Protein 2XM5 (pdb70)

Radius of gyration: 18.49 Å; Cα contacts (8 Å, |Δi|>4): 699; chains: 1; bounding box: 52×46×44 Å

GO terms:
  GO:0004659 prenyltransferase activity (F, IDA)
  GO:0016765 transferase activity, transferring alkyl or aryl (other than methyl) groups (F, IDA)
  GO:0017000 antibiotic biosynthetic process (P, IDA)

Sequence (311 aa):
PIDQEFDCERFRRADIRRATAAAIGAPIAHRLTDTVLEAFRDNFAQGATLWKTTSQPGDQLSYRFFSRLKMDTVSRAIDAGLLDAAHPTLAVVDAWSSLYGGAPVQSGDDFDAGRGMAKTWWLYFGGLRPAEDILTVPALPASVQARLKDFLALGLAHVRFAAVDWRRHHHSANVYFRGKGPLDTTVQFARRIHALSGSTPPAAHVVEEVLAYMPEDYSVAITLDLHHSGDDIEERVCCFYALKVPKNALPRIPTRIARFLEEVAPSHDVVEECNVIGWSFGRSGDYVKKAERSYTGNMAEEILAGWNNCFFHGEEEGGRRDHDLRALHQH

Foldseek 3Di:
DQAFADDLVVVLVLQVQLCVLLQAAADNVLVVLLCVLCVVQVRQFFKWWKFWLDRRTFIKIKGDGPDADDVVVSCVVSVNADPVQLLVVLVVQLCPPPNRPWGWIFMATRHRGGFKIKIFNQDFAFPQSNQVRVSFDPLSSVCSVVCVVLQQTTWGMWIQTSVQQKIFTKTWGQFLDDPVSVVSLLVLQVADDDDPVVVVQLSLQAAGGFMKTWIARRHRRRTFKMKGKAKQQDPVRDDDARPSVVSSVVSNDANDPRKMKMWMWMHGHVDTIIMMMITHHRCPPVVCVVSVHDHGPDNRGDVVVVVVVVD

Structure (mmCIF, N/CA/C/O backbone):
data_2XM5
#
_entry.id   2XM5
#
_cell.length_a   135.450
_cell.length_b   135.450
_cell.length_c   99.340
_cell.angle_alpha   90.00
_cell.angle_beta   90.00
_cell.angle_gamma   90.00
#
_symmetry.space_group_name_H-M   'I 41 2 2'
#
loop_
_entity.id
_entity.type
_entity.pdbx_description
1 polymer CLOQ
2 non-polymer 1,2-ETHANEDIOL
3 non-polymer 'FORMIC ACID'
4 water water
#
loop_
_atom_site.group_PDB
_atom_site.id
_atom_site.type_symbol
_atom_site.label_atom_id
_atom_site.label_alt_id
_atom_site.label_comp_id
_atom_site.label_asym_id
_atom_site.label_entity_id
_atom_site.label_seq_id
_atom_site.pdbx_PDB_ins_code
_atom_site.Cartn_x
_atom_site.Cartn_y
_atom_site.Cartn_z
_atom_site.occupancy
_atom_site.B_iso_or_equiv
_atom_site.auth_seq_id
_atom_site.auth_comp_id
_atom_site.auth_asym_id
_atom_site.auth_atom_id
_atom_site.pdbx_PDB_model_num
ATOM 1 N N . PRO A 1 8 ? 74.580 -15.019 11.568 1.00 55.05 5 PRO A N 1
ATOM 2 C CA . PRO A 1 8 ? 75.625 -15.981 11.166 1.00 54.56 5 PRO A CA 1
ATOM 3 C C . PRO A 1 8 ? 76.575 -16.357 12.317 1.00 54.26 5 PRO A C 1
ATOM 4 O O . PRO A 1 8 ? 76.649 -15.636 13.333 1.00 54.08 5 PRO A O 1
ATOM 8 N N . ILE A 1 9 ? 77.278 -17.485 12.154 1.00 53.18 6 ILE A N 1
ATOM 9 C CA . ILE A 1 9 ? 78.363 -17.884 13.072 1.00 52.41 6 ILE A CA 1
ATOM 10 C C . ILE A 1 9 ? 79.763 -17.922 12.381 1.00 51.30 6 ILE A C 1
ATOM 11 O O . ILE A 1 9 ? 80.765 -18.124 13.055 1.00 51.64 6 ILE A O 1
ATOM 16 N N . ASP A 1 10 ? 79.820 -17.690 11.064 1.00 49.96 7 ASP A N 1
ATOM 17 C CA . ASP A 1 10 ? 81.080 -17.733 10.290 1.00 49.07 7 ASP A CA 1
ATOM 18 C C . ASP A 1 10 ? 81.924 -16.435 10.388 1.00 47.44 7 ASP A C 1
ATOM 19 O O . ASP A 1 10 ? 81.546 -15.480 11.061 1.00 45.97 7 ASP A O 1
ATOM 24 N N . GLN A 1 11 ? 83.069 -16.423 9.702 1.00 46.10 8 GLN A N 1
ATOM 25 C CA . GLN A 1 11 ? 84.083 -15.373 9.864 1.00 45.05 8 GLN A CA 1
ATOM 26 C C . GLN A 1 11 ? 83.748 -14.043 9.174 1.00 42.84 8 GLN A C 1
ATOM 27 O O . GLN A 1 11 ? 84.357 -13.025 9.465 1.00 42.50 8 GLN A O 1
ATOM 33 N N . GLU A 1 12 ? 82.803 -14.074 8.245 1.00 40.10 9 GLU A N 1
ATOM 34 C CA . GLU A 1 12 ? 82.588 -12.980 7.310 1.00 38.70 9 GLU A CA 1
ATOM 35 C C . GLU A 1 12 ? 81.806 -11.827 7.966 1.00 34.91 9 GLU A C 1
ATOM 36 O O . GLU A 1 12 ? 80.906 -12.063 8.770 1.00 33.52 9 GLU A O 1
ATOM 42 N N . PHE A 1 13 ? 82.141 -10.589 7.614 1.00 31.67 10 PHE A N 1
ATOM 43 C CA . PHE A 1 13 ? 81.320 -9.451 8.047 1.00 30.10 10 PHE A CA 1
ATOM 44 C C . PHE A 1 13 ? 79.852 -9.544 7.598 1.00 30.00 10 PHE A C 1
ATOM 45 O O . PHE A 1 13 ? 79.568 -9.703 6.409 1.00 30.31 10 PHE A O 1
ATOM 53 N N . ASP A 1 14 ? 78.941 -9.342 8.547 1.00 28.55 11 ASP A N 1
ATOM 54 C CA . ASP A 1 14 ? 77.500 -9.303 8.294 1.00 28.36 11 ASP A CA 1
ATOM 55 C C . ASP A 1 14 ? 76.942 -8.105 9.048 1.00 27.11 11 ASP A C 1
ATOM 56 O O . ASP A 1 14 ? 77.116 -8.020 10.257 1.00 24.90 11 ASP A O 1
ATOM 61 N N . CYS A 1 15 ? 76.271 -7.205 8.351 1.00 26.39 12 CYS A N 1
ATOM 62 C CA . CYS A 1 15 ? 75.898 -5.922 8.928 1.00 27.53 12 CYS A CA 1
ATOM 63 C C . CYS A 1 15 ? 74.894 -6.070 10.039 1.00 26.75 12 CYS A C 1
ATOM 64 O O . CYS A 1 15 ? 75.004 -5.383 11.050 1.00 24.68 12 CYS A O 1
ATOM 67 N N . GLU A 1 16 ? 73.897 -6.955 9.871 1.00 26.49 13 GLU A N 1
ATOM 68 C CA . GLU A 1 16 ? 72.902 -7.148 10.950 1.00 26.92 13 GLU A CA 1
ATOM 69 C C . GLU A 1 16 ? 73.489 -7.724 12.232 1.00 25.14 13 GLU A C 1
ATOM 70 O O . GLU A 1 16 ? 73.142 -7.281 13.329 1.00 24.51 13 GLU A O 1
ATOM 76 N N . ARG A 1 17 ? 74.344 -8.736 12.104 1.00 23.67 14 ARG A N 1
ATOM 77 C CA . ARG A 1 17 ? 75.060 -9.259 13.267 1.00 22.11 14 ARG A CA 1
ATOM 78 C C . ARG A 1 17 ? 75.932 -8.142 13.950 1.00 21.04 14 ARG A C 1
ATOM 79 O O . ARG A 1 17 ? 76.008 -8.055 15.177 1.00 19.32 14 ARG A O 1
ATOM 87 N N . PHE A 1 18 ? 76.546 -7.287 13.143 1.00 20.36 15 PHE A N 1
ATOM 88 C CA . PHE A 1 18 ? 77.358 -6.183 13.690 1.00 20.00 15 PHE A CA 1
ATOM 89 C C . PHE A 1 18 ? 76.527 -5.203 14.515 1.00 19.73 15 PHE A C 1
ATOM 90 O O . PHE A 1 18 ? 76.937 -4.819 15.591 1.00 18.52 15 PHE A O 1
ATOM 98 N N . ARG A 1 19 ? 75.337 -4.825 14.027 1.00 20.58 16 ARG A N 1
ATOM 99 C CA A ARG A 1 19 ? 74.412 -4.004 14.788 0.50 21.32 16 ARG A CA 1
ATOM 100 C CA B ARG A 1 19 ? 74.415 -4.003 14.794 0.50 20.94 16 ARG A CA 1
ATOM 101 C C . ARG A 1 19 ? 74.151 -4.619 16.147 1.00 20.98 16 ARG A C 1
ATOM 102 O O . ARG A 1 19 ? 74.206 -3.923 17.176 1.00 20.33 16 ARG A O 1
ATOM 117 N N . ALA A 1 20 ? 73.857 -5.929 16.167 1.00 19.63 17 ALA A N 1
ATOM 118 C CA . ALA A 1 20 ? 73.550 -6.609 17.413 1.00 19.09 17 ALA A CA 1
ATOM 119 C C . ALA A 1 20 ? 74.796 -6.657 18.331 1.00 18.29 17 ALA A C 1
ATOM 120 O O . ALA A 1 20 ? 74.681 -6.489 19.513 1.00 18.99 17 ALA A O 1
ATOM 122 N N . ASP A 1 21 ? 75.953 -6.893 17.750 1.00 16.99 18 ASP A N 1
ATOM 123 C CA . ASP A 1 21 ? 77.169 -7.018 18.530 1.00 16.71 18 ASP A CA 1
ATOM 124 C C . ASP A 1 21 ? 77.593 -5.657 19.125 1.00 17.17 18 ASP A C 1
ATOM 125 O O . ASP A 1 21 ? 78.108 -5.624 20.209 1.00 17.54 18 ASP A O 1
ATOM 130 N N . ILE A 1 22 ? 77.409 -4.567 18.397 1.00 17.85 19 ILE A N 1
ATOM 131 C CA . ILE A 1 22 ? 77.649 -3.212 18.999 1.00 17.71 19 ILE A CA 1
ATOM 132 C C . ILE A 1 22 ? 76.763 -2.993 20.217 1.00 17.74 19 ILE A C 1
ATOM 133 O O . ILE A 1 22 ? 77.238 -2.645 21.313 1.00 18.64 19 ILE A O 1
ATOM 138 N N . ARG A 1 23 ? 75.455 -3.232 20.090 1.00 18.69 20 ARG A N 1
ATOM 139 C CA B ARG A 1 23 ? 74.550 -3.060 21.222 0.50 19.25 20 ARG A CA 1
ATOM 140 C CA C ARG A 1 23 ? 74.556 -3.050 21.233 0.50 19.41 20 ARG A CA 1
ATOM 141 C C . ARG A 1 23 ? 74.931 -3.959 22.380 1.00 18.39 20 ARG A C 1
ATOM 142 O O . ARG A 1 23 ? 74.969 -3.533 23.531 1.00 15.98 20 ARG A O 1
ATOM 157 N N . ALA A 1 24 ? 75.194 -5.228 22.070 1.00 16.58 21 ALA A N 1
ATOM 158 C CA . ALA A 1 24 ? 75.496 -6.171 23.123 1.00 15.65 21 ALA A CA 1
ATOM 159 C C . ALA A 1 24 ? 76.789 -5.832 23.838 1.00 14.38 21 ALA A C 1
ATOM 160 O O . ALA A 1 24 ? 76.870 -5.921 25.055 1.00 16.56 21 ALA A O 1
ATOM 162 N N . THR A 1 25 ? 77.820 -5.540 23.069 1.00 15.50 22 THR A N 1
ATOM 163 C CA . THR A 1 25 ? 79.126 -5.287 23.664 1.00 14.78 22 THR A CA 1
ATOM 164 C C . THR A 1 25 ? 79.085 -3.994 24.488 1.00 14.75 22 THR A C 1
ATOM 165 O O . THR A 1 25 ? 79.643 -3.934 25.537 1.00 16.14 22 THR A O 1
ATOM 169 N N . ALA A 1 26 ? 78.393 -2.984 23.998 1.00 15.39 23 ALA A N 1
ATOM 170 C CA . ALA A 1 26 ? 78.233 -1.727 24.742 1.00 15.52 23 ALA A CA 1
ATOM 171 C C . ALA A 1 26 ? 77.548 -1.967 26.062 1.00 15.87 23 ALA A C 1
ATOM 172 O O . ALA A 1 26 ? 78.026 -1.520 27.098 1.00 16.67 23 ALA A O 1
ATOM 174 N N . ALA A 1 27 ? 76.457 -2.725 26.062 1.00 16.17 24 ALA A N 1
ATOM 175 C CA . ALA A 1 27 ? 75.783 -3.085 27.324 1.00 16.56 24 ALA A CA 1
ATOM 176 C C . ALA A 1 27 ? 76.701 -3.874 28.246 1.00 16.86 24 ALA A C 1
ATOM 177 O O . ALA A 1 27 ? 76.720 -3.623 29.451 1.00 17.29 24 ALA A O 1
ATOM 179 N N . ALA A 1 28 ? 77.448 -4.837 27.693 1.00 16.72 25 ALA A N 1
ATOM 180 C CA . ALA A 1 28 ? 78.309 -5.708 28.510 1.00 16.04 25 ALA A CA 1
ATOM 181 C C . ALA A 1 28 ? 79.358 -4.891 29.302 1.00 17.19 25 ALA A C 1
ATOM 182 O O . ALA A 1 28 ? 79.654 -5.236 30.453 1.00 17.66 25 ALA A O 1
ATOM 184 N N . ILE A 1 29 ? 79.950 -3.871 28.669 1.00 17.26 26 ILE A N 1
ATOM 185 C CA . ILE A 1 29 ? 81.000 -3.083 29.334 1.00 17.78 26 ILE A CA 1
ATOM 186 C C . ILE A 1 29 ? 80.479 -1.787 29.979 1.00 19.19 26 ILE A C 1
ATOM 187 O O . ILE A 1 29 ? 81.265 -1.033 30.512 1.00 19.53 26 ILE A O 1
ATOM 192 N N . GLY A 1 30 ? 79.170 -1.530 29.904 1.00 18.93 27 GLY A N 1
ATOM 193 C CA . GLY A 1 30 ? 78.560 -0.374 30.556 1.00 18.96 27 GLY A CA 1
ATOM 194 C C . GLY A 1 30 ? 78.880 0.923 29.836 1.00 19.11 27 GLY A C 1
ATOM 195 O O . GLY A 1 30 ? 79.137 1.935 30.479 1.00 19.89 27 GLY A O 1
ATOM 196 N N . ALA A 1 31 ? 78.935 0.862 28.514 1.00 17.48 28 ALA A N 1
ATOM 197 C CA . ALA A 1 31 ? 79.131 2.010 27.649 1.00 18.56 28 ALA A CA 1
ATOM 198 C C . ALA A 1 31 ? 77.823 2.564 27.119 1.00 19.11 28 ALA A C 1
ATOM 199 O O . ALA A 1 31 ? 76.850 1.811 27.001 1.00 19.15 28 ALA A O 1
ATOM 201 N N . PRO A 1 32 ? 77.778 3.880 26.833 1.00 19.10 29 PRO A N 1
ATOM 202 C CA . PRO A 1 32 ? 76.562 4.459 26.231 1.00 19.38 29 PRO A CA 1
ATOM 203 C C . PRO A 1 32 ? 76.271 4.002 24.845 1.00 18.67 29 PRO A C 1
ATOM 204 O O . PRO A 1 32 ? 77.172 3.525 24.130 1.00 19.33 29 PRO A O 1
ATOM 208 N N . ILE A 1 33 ? 75.011 4.155 24.432 1.00 17.86 30 ILE A N 1
ATOM 209 C CA . ILE A 1 33 ? 74.608 3.750 23.103 1.00 18.28 30 ILE A CA 1
ATOM 210 C C . ILE A 1 33 ? 73.692 4.801 22.464 1.00 18.52 30 ILE A C 1
ATOM 211 O O . ILE A 1 33 ? 72.817 5.360 23.135 1.00 18.08 30 ILE A O 1
ATOM 216 N N . ALA A 1 34 ? 73.952 5.081 21.187 1.00 17.93 31 ALA A N 1
ATOM 217 C CA . ALA A 1 34 ? 73.176 6.020 20.364 1.00 19.21 31 ALA A CA 1
ATOM 218 C C . ALA A 1 34 ? 72.670 5.218 19.195 1.00 19.99 31 ALA A C 1
ATOM 219 O O . ALA A 1 34 ? 73.409 4.980 18.244 1.00 19.60 31 ALA A O 1
ATOM 221 N N . HIS A 1 35 ? 71.408 4.777 19.265 1.00 21.49 32 HIS A N 1
ATOM 222 C CA . HIS A 1 35 ? 70.893 3.773 18.300 1.00 23.70 32 HIS A CA 1
ATOM 223 C C . HIS A 1 35 ? 70.819 4.294 16.903 1.00 23.94 32 HIS A C 1
ATOM 224 O O . HIS A 1 35 ? 71.368 3.685 15.958 1.00 24.61 32 HIS A O 1
ATOM 231 N N . ARG A 1 36 ? 70.166 5.434 16.737 1.00 25.01 33 ARG A N 1
ATOM 232 C CA . ARG A 1 36 ? 69.969 6.005 15.415 1.00 25.60 33 ARG A CA 1
ATOM 233 C C . ARG A 1 36 ? 71.291 6.417 14.800 1.00 23.28 33 ARG A C 1
ATOM 234 O O . ARG A 1 36 ? 71.511 6.238 13.609 1.00 21.74 33 ARG A O 1
ATOM 242 N N . LEU A 1 37 ? 72.170 6.983 15.624 1.00 22.00 34 LEU A N 1
ATOM 243 C CA . LEU A 1 37 ? 73.455 7.448 15.132 1.00 21.01 34 LEU A CA 1
ATOM 244 C C . LEU A 1 37 ? 74.292 6.268 14.623 1.00 19.45 34 LEU A C 1
ATOM 245 O O . LEU A 1 37 ? 74.886 6.324 13.568 1.00 17.79 34 LEU A O 1
ATOM 250 N N . THR A 1 38 ? 74.312 5.188 15.385 1.00 19.53 35 THR A N 1
ATOM 251 C CA . THR A 1 38 ? 74.995 3.961 14.964 1.00 19.65 35 THR A CA 1
ATOM 252 C C . THR A 1 38 ? 74.460 3.406 13.631 1.00 20.71 35 THR A C 1
ATOM 253 O O . THR A 1 38 ? 75.226 3.047 12.701 1.00 19.59 35 THR A O 1
ATOM 257 N N . ASP A 1 39 ? 73.134 3.374 13.493 1.00 21.39 36 ASP A N 1
ATOM 258 C CA . ASP A 1 39 ? 72.540 2.986 12.192 1.00 21.93 36 ASP A CA 1
ATOM 259 C C . ASP A 1 39 ? 72.995 3.863 11.021 1.00 21.68 36 ASP A C 1
ATOM 260 O O . ASP A 1 39 ? 73.227 3.375 9.898 1.00 21.01 36 ASP A O 1
ATOM 265 N N . THR A 1 40 ? 73.168 5.150 11.282 1.00 21.09 37 THR A N 1
ATOM 266 C CA . THR A 1 40 ? 73.609 6.082 10.261 1.00 21.52 37 THR A CA 1
ATOM 267 C C . THR A 1 40 ? 75.055 5.777 9.852 1.00 20.20 37 THR A C 1
ATOM 268 O O . THR A 1 40 ? 75.374 5.786 8.670 1.00 20.33 37 THR A O 1
ATOM 272 N N . VAL A 1 41 ? 75.914 5.505 10.835 1.00 19.55 38 VAL A N 1
ATOM 273 C CA . VAL A 1 41 ? 77.302 5.134 10.557 1.00 18.24 38 VAL A CA 1
ATOM 274 C C . VAL A 1 41 ? 77.333 3.868 9.733 1.00 19.40 38 VAL A C 1
ATOM 275 O O . VAL A 1 41 ? 78.005 3.798 8.731 1.00 17.79 38 VAL A O 1
ATOM 279 N N . LEU A 1 42 ? 76.589 2.865 10.172 1.00 20.78 39 LEU A N 1
ATOM 280 C CA . LEU A 1 42 ? 76.607 1.570 9.485 1.00 22.71 39 LEU A CA 1
ATOM 281 C C . LEU A 1 42 ? 76.085 1.680 8.024 1.00 23.72 39 LEU A C 1
ATOM 282 O O . LEU A 1 42 ? 76.636 1.070 7.106 1.00 24.32 39 LEU A O 1
ATOM 287 N N . GLU A 1 43 ? 75.057 2.485 7.814 1.00 25.39 40 GLU A N 1
ATOM 288 C CA . GLU A 1 43 ? 74.532 2.697 6.457 1.00 26.94 40 GLU A CA 1
ATOM 289 C C . GLU A 1 43 ? 75.547 3.437 5.585 1.00 26.30 40 GLU A C 1
ATOM 290 O O . GLU A 1 43 ? 75.760 3.054 4.411 1.00 25.96 40 GLU A O 1
ATOM 296 N N . ALA A 1 44 ? 76.213 4.455 6.150 1.00 24.27 41 ALA A N 1
ATOM 297 C CA . ALA A 1 44 ? 77.149 5.262 5.362 1.00 23.57 41 ALA A CA 1
ATOM 298 C C . ALA A 1 44 ? 78.449 4.520 5.016 1.00 22.64 41 ALA A C 1
ATOM 299 O O . ALA A 1 44 ? 79.022 4.738 3.957 1.00 23.12 41 ALA A O 1
ATOM 301 N N . PHE A 1 45 ? 78.909 3.649 5.912 1.00 21.87 42 PHE A N 1
ATOM 302 C CA . PHE A 1 45 ? 80.198 2.983 5.777 1.00 21.97 42 PHE A CA 1
ATOM 303 C C . PHE A 1 45 ? 80.135 1.431 5.709 1.00 22.52 42 PHE A C 1
ATOM 304 O O . PHE A 1 45 ? 81.141 0.754 5.859 1.00 21.37 42 PHE A O 1
ATOM 312 N N . ARG A 1 46 ? 78.979 0.886 5.373 1.00 24.38 43 ARG A N 1
ATOM 313 C CA . ARG A 1 46 ? 78.822 -0.586 5.269 1.00 24.80 43 ARG A CA 1
ATOM 314 C C . ARG A 1 46 ? 79.882 -1.267 4.409 1.00 24.06 43 ARG A C 1
ATOM 315 O O . ARG A 1 46 ? 80.466 -2.244 4.844 1.00 23.92 43 ARG A O 1
ATOM 323 N N . ASP A 1 47 ? 80.117 -0.759 3.202 1.00 23.91 44 ASP A N 1
ATOM 324 C CA . ASP A 1 47 ? 81.092 -1.337 2.287 1.00 24.71 44 ASP A CA 1
ATOM 325 C C . ASP A 1 47 ? 82.524 -1.248 2.845 1.00 23.48 44 ASP A C 1
ATOM 326 O O . ASP A 1 47 ? 83.325 -2.154 2.644 1.00 22.81 44 ASP A O 1
ATOM 331 N N . ASN A 1 48 ? 82.827 -0.168 3.555 1.00 22.00 45 ASN A N 1
ATOM 332 C CA . ASN A 1 48 ? 84.149 -0.015 4.184 1.00 20.94 45 ASN A CA 1
ATOM 333 C C . ASN A 1 48 ? 84.334 -1.065 5.272 1.00 19.69 45 ASN A C 1
ATOM 334 O O . ASN A 1 48 ? 85.386 -1.699 5.351 1.00 20.05 45 ASN A O 1
ATOM 339 N N . PHE A 1 49 ? 83.324 -1.243 6.125 1.00 18.69 46 PHE A N 1
ATOM 340 C CA . PHE A 1 49 ? 83.383 -2.295 7.129 1.00 19.23 46 PHE A CA 1
ATOM 341 C C . PHE A 1 49 ? 83.450 -3.691 6.477 1.00 19.05 46 PHE A C 1
ATOM 342 O O . PHE A 1 49 ? 84.181 -4.550 6.950 1.00 20.05 46 PHE A O 1
ATOM 350 N N . ALA A 1 50 ? 82.681 -3.909 5.411 1.00 20.88 47 ALA A N 1
ATOM 351 C CA . ALA A 1 50 ? 82.618 -5.236 4.772 1.00 22.29 47 ALA A CA 1
ATOM 352 C C . ALA A 1 50 ? 83.963 -5.633 4.117 1.00 22.96 47 ALA A C 1
ATOM 353 O O . ALA A 1 50 ? 84.377 -6.788 4.207 1.00 24.86 47 ALA A O 1
ATOM 355 N N . GLN A 1 51 ? 84.627 -4.686 3.464 1.00 23.23 48 GLN A N 1
ATOM 356 C CA . GLN A 1 51 ? 85.844 -4.959 2.699 1.00 23.61 48 GLN A CA 1
ATOM 357 C C . GLN A 1 51 ? 87.107 -4.818 3.516 1.00 23.19 48 GLN A C 1
ATOM 358 O O . GLN A 1 51 ? 88.137 -5.404 3.178 1.00 23.58 48 GLN A O 1
ATOM 364 N N . GLY A 1 52 ? 87.033 -4.057 4.604 1.00 21.70 49 GLY A N 1
ATOM 365 C CA . GLY A 1 52 ? 88.183 -3.845 5.492 1.00 20.45 49 GLY A CA 1
ATOM 366 C C . GLY A 1 52 ? 88.281 -4.799 6.644 1.00 20.71 49 GLY A C 1
ATOM 367 O O . GLY A 1 52 ? 87.585 -5.850 6.686 1.00 21.26 49 GLY A O 1
ATOM 368 N N . ALA A 1 53 ? 89.158 -4.460 7.598 1.00 19.24 50 ALA A N 1
ATOM 369 C CA . ALA A 1 53 ? 89.187 -5.143 8.866 1.00 19.48 50 ALA A CA 1
ATOM 370 C C . ALA A 1 53 ? 88.360 -4.315 9.840 1.00 19.53 50 ALA A C 1
ATOM 371 O O . ALA A 1 53 ? 88.644 -3.123 10.043 1.00 20.41 50 ALA A O 1
ATOM 373 N N . THR A 1 54 ? 87.345 -4.923 10.424 1.00 19.62 51 THR A N 1
ATOM 374 C CA . THR A 1 54 ? 86.508 -4.240 11.442 1.00 19.11 51 THR A CA 1
ATOM 375 C C . THR A 1 54 ? 86.936 -4.737 12.803 1.00 19.58 51 THR A C 1
ATOM 376 O O . THR A 1 54 ? 87.191 -5.928 12.969 1.00 20.19 51 THR A O 1
ATOM 380 N N . LEU A 1 55 ? 87.047 -3.844 13.790 1.00 17.32 52 LEU A N 1
ATOM 381 C CA . LEU A 1 55 ? 87.556 -4.223 15.094 1.00 17.63 52 LEU A CA 1
ATOM 382 C C . LEU A 1 55 ? 87.013 -3.316 16.174 1.00 16.61 52 LEU A C 1
ATOM 383 O O . LEU A 1 55 ? 86.479 -2.245 15.865 1.00 16.70 52 LEU A O 1
ATOM 388 N N . TRP A 1 56 ? 87.175 -3.764 17.417 1.00 14.43 53 TRP A N 1
ATOM 389 C CA . TRP A 1 56 ? 86.648 -3.106 18.602 1.00 16.49 53 TRP A CA 1
ATOM 390 C C . TRP A 1 56 ? 87.770 -2.420 19.384 1.00 17.15 53 TRP A C 1
ATOM 391 O O . TRP A 1 56 ? 88.923 -2.868 19.352 1.00 17.52 53 TRP A O 1
ATOM 402 N N . LYS A 1 57 ? 87.396 -1.393 20.141 1.00 16.56 54 LYS A N 1
ATOM 403 C CA . LYS A 1 57 ? 88.365 -0.682 21.020 1.00 16.57 54 LYS A CA 1
ATOM 404 C C . LYS A 1 57 ? 87.659 -0.106 22.210 1.00 16.22 54 LYS A C 1
ATOM 405 O O . LYS A 1 57 ? 86.501 0.329 22.099 1.00 15.65 54 LYS A O 1
ATOM 411 N N . THR A 1 58 ? 88.297 -0.129 23.382 1.00 16.33 55 THR A N 1
ATOM 412 C CA . THR A 1 58 ? 87.864 0.706 24.487 1.00 16.25 55 THR A CA 1
ATOM 413 C C . THR A 1 58 ? 89.062 1.027 25.397 1.00 17.10 55 THR A C 1
ATOM 414 O O . THR A 1 58 ? 90.206 0.668 25.076 1.00 17.73 55 THR A O 1
ATOM 418 N N . THR A 1 59 ? 88.807 1.680 26.515 1.00 16.90 56 THR A N 1
ATOM 419 C CA . THR A 1 59 ? 89.847 1.964 27.497 1.00 16.68 56 THR A CA 1
ATOM 420 C C . THR A 1 59 ? 89.415 1.521 28.875 1.00 17.92 56 THR A C 1
ATOM 421 O O . THR A 1 59 ? 88.271 1.135 29.095 1.00 18.06 56 THR A O 1
ATOM 425 N N . SER A 1 60 ? 90.326 1.611 29.844 1.00 16.72 57 SER A N 1
ATOM 426 C CA . SER A 1 60 ? 90.029 1.254 31.197 1.00 16.69 57 SER A CA 1
ATOM 427 C C . SER A 1 60 ? 89.267 2.338 31.968 1.00 17.21 57 SER A C 1
ATOM 428 O O . SER A 1 60 ? 88.942 2.134 33.107 1.00 18.12 57 SER A O 1
ATOM 431 N N . GLN A 1 61 ? 88.999 3.483 31.362 1.00 18.03 58 GLN A N 1
ATOM 432 C CA . GLN A 1 61 ? 88.256 4.534 32.069 1.00 18.90 58 GLN A CA 1
ATOM 433 C C . GLN A 1 61 ? 86.828 4.044 32.322 1.00 19.55 58 GLN A C 1
ATOM 434 O O . GLN A 1 61 ? 86.190 3.576 31.389 1.00 18.11 58 GLN A O 1
ATOM 440 N N . PRO A 1 62 ? 86.337 4.138 33.574 1.00 20.67 59 PRO A N 1
ATOM 441 C CA . PRO A 1 62 ? 84.980 3.660 33.867 1.00 21.26 59 PRO A CA 1
ATOM 442 C C . PRO A 1 62 ? 83.948 4.292 32.938 1.00 20.34 59 PRO A C 1
ATOM 443 O O . PRO A 1 62 ? 84.003 5.497 32.672 1.00 20.82 59 PRO A O 1
ATOM 447 N N . GLY A 1 63 ? 83.084 3.458 32.377 1.00 20.43 60 GLY A N 1
ATOM 448 C CA . GLY A 1 63 ? 82.055 3.921 31.416 1.00 20.04 60 GLY A CA 1
ATOM 449 C C . GLY A 1 63 ? 82.517 4.387 30.074 1.00 19.87 60 GLY A C 1
ATOM 450 O O . GLY A 1 63 ? 81.727 4.973 29.326 1.00 19.24 60 GLY A O 1
ATOM 451 N N . ASP A 1 64 ? 83.780 4.151 29.698 1.00 18.02 61 ASP A N 1
ATOM 452 C CA . ASP A 1 64 ? 84.228 4.710 28.459 1.00 17.90 61 ASP A CA 1
ATOM 453 C C . ASP A 1 64 ? 83.490 4.096 27.286 1.00 17.38 61 ASP A C 1
ATOM 454 O O . ASP A 1 64 ? 82.965 2.976 27.384 1.00 17.38 61 ASP A O 1
ATOM 459 N N . GLN A 1 65 ? 83.469 4.827 26.188 1.00 17.16 62 GLN A N 1
ATOM 460 C CA . GLN A 1 65 ? 82.786 4.407 24.969 1.00 16.86 62 GLN A CA 1
ATOM 461 C C . GLN A 1 65 ? 83.288 3.039 24.473 1.00 17.09 62 GLN A C 1
ATOM 462 O O . GLN A 1 65 ? 84.463 2.692 24.598 1.00 15.99 62 GLN A O 1
ATOM 468 N N . LEU A 1 66 ? 82.385 2.269 23.893 1.00 15.97 63 LEU A N 1
ATOM 469 C CA . LEU A 1 66 ? 82.804 1.195 23.018 1.00 16.82 63 LEU A CA 1
ATOM 470 C C . LEU A 1 66 ? 83.059 1.825 21.677 1.00 16.70 63 LEU A C 1
ATOM 471 O O . LEU A 1 66 ? 82.159 2.484 21.103 1.00 19.07 63 LEU A O 1
ATOM 476 N N . SER A 1 67 ? 84.266 1.663 21.135 1.00 15.59 64 SER A N 1
ATOM 477 C CA . SER A 1 67 ? 84.564 2.145 19.823 1.00 15.80 64 SER A CA 1
ATOM 478 C C . SER A 1 67 ? 84.653 0.979 18.834 1.00 15.98 64 SER A C 1
ATOM 479 O O . SER A 1 67 ? 84.914 -0.161 19.212 1.00 15.66 64 SER A O 1
ATOM 482 N N . TYR A 1 68 ? 84.405 1.302 17.583 1.00 17.68 65 TYR A N 1
ATOM 483 C CA . TYR A 1 68 ? 84.490 0.335 16.497 1.00 17.69 65 TYR A CA 1
ATOM 484 C C . TYR A 1 68 ? 85.126 1.038 15.317 1.00 18.99 65 TYR A C 1
ATOM 485 O O . TYR A 1 68 ? 84.850 2.226 15.028 1.00 17.99 65 TYR A O 1
ATOM 494 N N . ARG A 1 69 ? 85.987 0.300 14.606 1.00 18.47 66 ARG A N 1
ATOM 495 C CA . ARG A 1 69 ? 86.811 0.875 13.571 1.00 19.65 66 ARG A CA 1
ATOM 496 C C . ARG A 1 69 ? 86.793 -0.003 12.340 1.00 19.25 66 ARG A C 1
ATOM 497 O O . ARG A 1 69 ? 86.680 -1.239 12.465 1.00 19.75 66 ARG A O 1
ATOM 505 N N . PHE A 1 70 ? 86.912 0.606 11.181 1.00 18.22 67 PHE A N 1
ATOM 506 C CA . PHE A 1 70 ? 87.384 -0.095 10.013 1.00 18.50 67 PHE A CA 1
ATOM 507 C C . PHE A 1 70 ? 88.781 0.367 9.644 1.00 19.15 67 PHE A C 1
ATOM 508 O O . PHE A 1 70 ? 89.027 1.568 9.531 1.00 19.50 67 PHE A O 1
ATOM 516 N N . PHE A 1 71 ? 89.681 -0.600 9.441 1.00 19.87 68 PHE A N 1
ATOM 517 C CA . PHE A 1 71 ? 90.922 -0.354 8.730 1.00 19.92 68 PHE A CA 1
ATOM 518 C C . PHE A 1 71 ? 90.705 -0.700 7.273 1.00 20.76 68 PHE A C 1
ATOM 519 O O . PHE A 1 71 ? 90.311 -1.815 6.944 1.00 21.03 68 PHE A O 1
ATOM 527 N N . SER A 1 72 ? 91.003 0.251 6.390 1.00 20.81 69 SER A N 1
ATOM 528 C CA . SER A 1 72 ? 90.490 0.228 5.034 1.00 21.43 69 SER A CA 1
ATOM 529 C C . SER A 1 72 ? 91.242 -0.691 4.084 1.00 22.53 69 SER A C 1
ATOM 530 O O . SER A 1 72 ? 92.471 -0.670 4.071 1.00 21.59 69 SER A O 1
ATOM 533 N N . ARG A 1 73 ? 90.485 -1.445 3.272 1.00 22.59 70 ARG A N 1
ATOM 534 C CA . ARG A 1 73 ? 90.975 -1.957 1.995 1.00 24.10 70 ARG A CA 1
ATOM 535 C C . ARG A 1 73 ? 90.382 -1.167 0.854 1.00 24.79 70 ARG A C 1
ATOM 536 O O . ARG A 1 73 ? 91.049 -0.935 -0.128 1.00 25.08 70 ARG A O 1
ATOM 544 N N . LEU A 1 74 ? 89.132 -0.735 0.992 1.00 24.26 71 LEU A N 1
ATOM 545 C CA . LEU A 1 74 ? 88.512 0.155 0.022 1.00 25.09 71 LEU A CA 1
ATOM 546 C C . LEU A 1 74 ? 89.056 1.591 0.176 1.00 25.87 71 LEU A C 1
ATOM 547 O O . LEU A 1 74 ? 88.850 2.221 1.219 1.00 25.46 71 LEU A O 1
ATOM 552 N N . LYS A 1 75 ? 89.732 2.114 -0.848 1.00 25.67 72 LYS A N 1
ATOM 553 C CA . LYS A 1 75 ? 90.336 3.457 -0.764 1.00 26.75 72 LYS A CA 1
ATOM 554 C C . LYS A 1 75 ? 89.325 4.469 -1.278 1.00 27.02 72 LYS A C 1
ATOM 555 O O . LYS A 1 75 ? 88.891 4.397 -2.440 1.00 26.63 72 LYS A O 1
ATOM 561 N N . MET A 1 76 ? 88.928 5.393 -0.413 1.00 26.11 73 MET A N 1
ATOM 562 C CA . MET A 1 76 ? 87.933 6.387 -0.777 1.00 26.46 73 MET A CA 1
ATOM 563 C C . MET A 1 76 ? 87.993 7.585 0.153 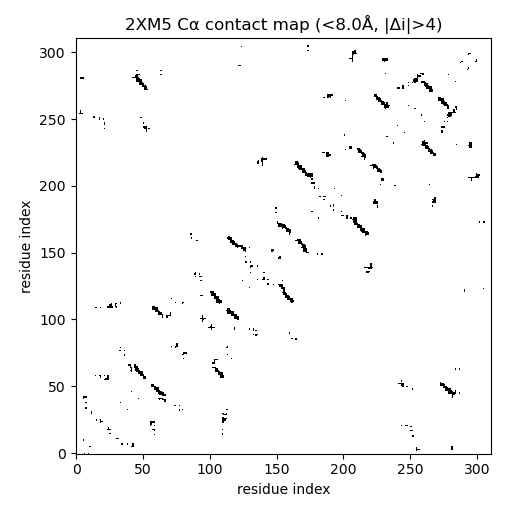1.00 25.42 73 MET A C 1
ATOM 564 O O . MET A 1 76 ? 88.704 7.549 1.156 1.00 25.28 73 MET A O 1
ATOM 569 N N . ASP A 1 77 ? 87.234 8.627 -0.184 1.00 24.63 74 ASP A N 1
ATOM 570 C CA . ASP A 1 77 ? 87.210 9.856 0.598 1.00 24.59 74 ASP A CA 1
ATOM 571 C C . ASP A 1 77 ? 86.202 9.634 1.710 1.00 22.92 74 ASP A C 1
ATOM 572 O O . ASP A 1 77 ? 85.019 9.985 1.568 1.00 23.44 74 ASP A O 1
ATOM 577 N N . THR A 1 78 ? 86.664 9.039 2.805 1.00 21.38 75 THR A N 1
ATOM 578 C CA . THR A 1 78 ? 85.806 8.766 3.974 1.00 19.99 75 THR A CA 1
ATOM 579 C C . THR A 1 78 ? 85.304 10.016 4.683 1.00 19.15 75 THR A C 1
ATOM 580 O O . THR A 1 78 ? 84.195 10.008 5.226 1.00 18.43 75 THR A O 1
ATOM 584 N N . VAL A 1 79 ? 86.080 11.084 4.644 1.00 19.67 76 VAL A N 1
ATOM 585 C CA . VAL A 1 79 ? 85.694 12.344 5.297 1.00 20.34 76 VAL A CA 1
ATOM 586 C C . VAL A 1 79 ? 84.491 12.965 4.564 1.00 21.12 76 VAL A C 1
ATOM 587 O O . VAL A 1 79 ? 83.525 13.392 5.202 1.00 20.25 76 VAL A O 1
ATOM 591 N N . SER A 1 80 ? 84.561 13.012 3.241 1.00 22.09 77 SER A N 1
ATOM 592 C CA . SER A 1 80 ? 83.424 13.486 2.426 1.00 22.73 77 SER A CA 1
ATOM 593 C C . SER A 1 80 ? 82.157 12.651 2.683 1.00 22.37 77 SER A C 1
ATOM 594 O O . SER A 1 80 ? 81.046 13.178 2.769 1.00 21.89 77 SER A O 1
ATOM 597 N N . ARG A 1 81 ? 82.313 11.337 2.828 1.00 22.10 78 ARG A N 1
ATOM 598 C CA . ARG A 1 81 ? 81.180 10.470 3.075 1.00 21.42 78 ARG A CA 1
ATOM 599 C C . ARG A 1 81 ? 80.575 10.783 4.426 1.00 21.11 78 ARG A C 1
ATOM 600 O O . ARG A 1 81 ? 79.345 10.809 4.570 1.00 21.14 78 ARG A O 1
ATOM 608 N N . ALA A 1 82 ? 81.435 10.992 5.410 1.00 19.76 79 ALA A N 1
ATOM 609 C CA . ALA A 1 82 ? 81.000 11.317 6.767 1.00 20.66 79 ALA A CA 1
ATOM 610 C C . ALA A 1 82 ? 80.236 12.642 6.762 1.00 20.24 79 ALA A C 1
ATOM 611 O O . ALA A 1 82 ? 79.197 12.769 7.415 1.00 21.52 79 ALA A O 1
ATOM 613 N N . ILE A 1 83 ? 80.748 13.619 6.034 1.00 20.60 80 ILE A N 1
ATOM 614 C CA . ILE A 1 83 ? 80.032 14.900 5.940 1.00 21.32 80 ILE A CA 1
ATOM 615 C C . ILE A 1 83 ? 78.678 14.708 5.227 1.00 21.74 80 ILE A C 1
ATOM 616 O O . ILE A 1 83 ? 77.642 15.186 5.724 1.00 22.78 80 ILE A O 1
ATOM 621 N N . ASP A 1 84 ? 78.682 13.976 4.124 1.00 22.73 81 ASP A N 1
ATOM 622 C CA . ASP A 1 84 ? 77.455 13.664 3.373 1.00 24.26 81 ASP A CA 1
ATOM 623 C C . ASP A 1 84 ? 76.383 13.104 4.312 1.00 24.40 81 ASP A C 1
ATOM 624 O O . ASP A 1 84 ? 75.226 13.455 4.218 1.00 23.09 81 ASP A O 1
ATOM 629 N N . ALA A 1 85 ? 76.789 12.230 5.227 1.00 22.93 82 ALA A N 1
ATOM 630 C CA . ALA A 1 85 ? 75.874 11.544 6.092 1.00 23.71 82 ALA A CA 1
ATOM 631 C C . ALA A 1 85 ? 75.469 12.299 7.364 1.00 23.27 82 ALA A C 1
ATOM 632 O O . ALA A 1 85 ? 74.722 11.748 8.177 1.00 24.12 82 ALA A O 1
ATOM 634 N N . GLY A 1 86 ? 75.956 13.530 7.578 1.00 21.84 83 GLY A N 1
ATOM 635 C CA . GLY A 1 86 ? 75.612 14.296 8.767 1.00 21.87 83 GLY A CA 1
ATOM 636 C C . GLY A 1 86 ? 76.388 13.849 9.983 1.00 22.51 83 GLY A C 1
ATOM 637 O O . GLY A 1 86 ? 75.996 14.142 11.120 1.00 23.34 83 GLY A O 1
ATOM 638 N N . LEU A 1 87 ? 77.526 13.183 9.765 1.00 21.17 84 LEU A N 1
ATOM 639 C CA . LEU A 1 87 ? 78.326 12.624 10.882 1.00 21.84 84 LEU A CA 1
ATOM 640 C C . LEU A 1 87 ? 79.503 13.513 11.282 1.00 21.91 84 LEU A C 1
ATOM 641 O O . LEU A 1 87 ? 80.061 13.371 12.363 1.00 21.41 84 LEU A O 1
ATOM 646 N N . LEU A 1 88 ? 79.835 14.483 10.425 1.00 21.36 85 LEU A N 1
ATOM 647 C CA . LEU A 1 88 ? 80.919 15.398 10.643 1.00 21.51 85 LEU A CA 1
ATOM 648 C C . LEU A 1 88 ? 80.507 16.773 10.069 1.00 21.16 85 LEU A C 1
ATOM 649 O O . LEU A 1 88 ? 80.001 16.834 8.960 1.00 21.34 85 LEU A O 1
ATOM 654 N N . ASP A 1 89 ? 80.739 17.823 10.839 1.00 22.28 86 ASP A N 1
ATOM 655 C CA . ASP A 1 89 ? 80.431 19.219 10.410 1.00 23.18 86 ASP A CA 1
ATOM 656 C C . ASP A 1 89 ? 81.206 19.620 9.168 1.00 22.60 86 ASP A C 1
ATOM 657 O O . ASP A 1 89 ? 82.437 19.521 9.147 1.00 21.92 86 ASP A O 1
ATOM 662 N N . ALA A 1 90 ? 80.499 20.097 8.143 1.00 21.59 87 ALA A N 1
ATOM 663 C CA . ALA A 1 90 ? 81.131 20.596 6.903 1.00 22.02 87 ALA A CA 1
ATOM 664 C C . ALA A 1 90 ? 82.093 21.777 7.130 1.00 20.86 87 ALA A C 1
ATOM 665 O O . ALA A 1 90 ? 82.996 22.008 6.306 1.00 20.40 87 ALA A O 1
ATOM 667 N N . ALA A 1 91 ? 81.950 22.483 8.252 1.00 20.52 88 ALA A N 1
ATOM 668 C CA . ALA A 1 91 ? 82.842 23.593 8.597 1.00 21.57 88 ALA A CA 1
ATOM 669 C C . ALA A 1 91 ? 83.909 23.249 9.639 1.00 21.82 88 ALA A C 1
ATOM 670 O O . ALA A 1 91 ? 84.502 24.127 10.223 1.00 20.89 88 ALA A O 1
ATOM 672 N N . HIS A 1 92 ? 84.121 21.973 9.922 1.00 21.51 89 HIS A N 1
ATOM 673 C CA . HIS A 1 92 ? 85.042 21.600 10.969 1.00 21.88 89 HIS A CA 1
ATOM 674 C C . HIS A 1 92 ? 86.426 22.182 10.707 1.00 22.57 89 HIS A C 1
ATOM 675 O O . HIS A 1 92 ? 86.966 22.031 9.629 1.00 21.44 89 HIS A O 1
ATOM 682 N N . PRO A 1 93 ? 87.016 22.835 11.708 1.00 24.53 90 PRO A N 1
ATOM 683 C CA . PRO A 1 93 ? 88.259 23.531 11.474 1.00 25.99 90 PRO A CA 1
ATOM 684 C C . PRO A 1 93 ? 89.466 22.615 11.244 1.00 26.38 90 PRO A C 1
ATOM 685 O O . PRO A 1 93 ? 90.459 23.076 10.706 1.00 27.04 90 PRO A O 1
ATOM 689 N N . THR A 1 94 ? 89.351 21.327 11.572 1.00 25.92 91 THR A N 1
ATOM 690 C CA . THR A 1 94 ? 90.435 20.360 11.318 1.00 24.67 91 THR A CA 1
ATOM 691 C C . THR A 1 94 ? 90.416 19.765 9.900 1.00 24.18 91 THR A C 1
ATOM 692 O O . THR A 1 94 ? 91.347 19.074 9.501 1.00 23.46 91 THR A O 1
ATOM 696 N N . LEU A 1 95 ? 89.418 20.093 9.092 1.00 22.77 92 LEU A N 1
ATOM 697 C CA . LEU A 1 95 ? 89.345 19.524 7.759 1.00 22.89 92 LEU A CA 1
ATOM 698 C C . LEU A 1 95 ? 90.585 19.877 6.905 1.00 24.00 92 LEU A C 1
ATOM 699 O O . LEU A 1 95 ? 91.059 19.036 6.138 1.00 23.38 92 LEU A O 1
ATOM 704 N N . ALA A 1 96 ? 91.081 21.109 7.021 1.00 23.55 93 ALA A N 1
ATOM 705 C CA . ALA A 1 96 ? 92.214 21.528 6.162 1.00 24.33 93 ALA A CA 1
ATOM 706 C C . ALA A 1 96 ? 93.473 20.667 6.393 1.00 23.40 93 ALA A C 1
ATOM 707 O O . ALA A 1 96 ? 94.144 20.267 5.434 1.00 23.78 93 ALA A O 1
ATOM 709 N N . VAL A 1 97 ? 93.769 20.367 7.642 1.00 24.34 94 VAL A N 1
ATOM 710 C CA . VAL A 1 97 ? 94.923 19.503 7.987 1.00 25.35 94 VAL A CA 1
ATOM 711 C C . VAL A 1 97 ? 94.725 18.078 7.427 1.00 24.73 94 VAL A C 1
ATOM 712 O O . VAL A 1 97 ? 95.615 17.479 6.819 1.00 23.64 94 VAL A O 1
ATOM 716 N N . VAL A 1 98 ? 93.525 17.536 7.613 1.00 23.99 95 VAL A N 1
ATOM 717 C CA . VAL A 1 98 ? 93.233 16.212 7.091 1.00 23.32 95 VAL A CA 1
ATOM 718 C C . VAL A 1 98 ? 93.305 16.165 5.581 1.00 23.49 95 VAL A C 1
ATOM 719 O O . VAL A 1 98 ? 93.824 15.221 5.023 1.00 22.44 95 VAL A O 1
ATOM 723 N N . ASP A 1 99 ? 92.824 17.212 4.910 1.00 24.17 96 ASP A N 1
ATOM 724 C CA . ASP A 1 99 ? 92.951 17.267 3.449 1.00 25.31 96 ASP A CA 1
ATOM 725 C C . ASP A 1 99 ? 94.443 17.324 3.016 1.00 24.10 96 ASP A C 1
ATOM 726 O O . ASP A 1 99 ? 94.833 16.647 2.079 1.00 25.27 96 ASP A O 1
ATOM 731 N N . ALA A 1 100 ? 95.233 18.108 3.722 1.00 24.15 97 ALA A N 1
ATOM 732 C CA . ALA A 1 100 ? 96.673 18.304 3.412 1.00 24.45 97 ALA A CA 1
ATOM 733 C C . ALA A 1 100 ? 97.407 16.992 3.578 1.00 23.49 97 ALA A C 1
ATOM 734 O O . ALA A 1 100 ? 98.073 16.541 2.657 1.00 23.83 97 ALA A O 1
ATOM 736 N N . TRP A 1 101 ? 97.202 16.325 4.712 1.00 22.99 98 TRP A N 1
ATOM 737 C CA . TRP A 1 101 ? 97.813 15.003 4.933 1.00 22.57 98 TRP A CA 1
ATOM 738 C C . TRP A 1 101 ? 97.349 13.945 3.929 1.00 23.14 98 TRP A C 1
ATOM 739 O O . TRP A 1 101 ? 98.169 13.111 3.481 1.00 23.70 98 TRP A O 1
ATOM 750 N N . SER A 1 102 ? 96.056 13.943 3.570 1.00 22.39 99 SER A N 1
ATOM 751 C CA . SER A 1 102 ? 95.551 12.967 2.619 1.00 23.06 99 SER A CA 1
ATOM 752 C C . SER A 1 102 ? 96.117 13.208 1.221 1.00 24.18 99 SER A C 1
ATOM 753 O O . SER A 1 102 ? 96.179 12.285 0.402 1.00 24.65 99 SER A O 1
ATOM 756 N N . SER A 1 103 ? 96.486 14.451 0.935 1.00 24.32 100 SER A N 1
ATOM 757 C CA . SER A 1 103 ? 96.938 14.784 -0.407 1.00 25.92 100 SER A CA 1
ATOM 758 C C . SER A 1 103 ? 98.422 14.564 -0.626 1.00 26.42 100 SER A C 1
ATOM 759 O O . SER A 1 103 ? 98.882 14.636 -1.770 1.00 26.96 100 SER A O 1
ATOM 762 N N . LEU A 1 104 ? 99.176 14.347 0.442 1.00 25.41 101 LEU A N 1
ATOM 763 C CA . LEU A 1 104 ? 100.622 14.132 0.332 1.00 26.61 101 LEU A CA 1
ATOM 764 C C . LEU A 1 104 ? 100.957 12.947 -0.565 1.00 26.85 101 LEU A C 1
ATOM 765 O O . LEU A 1 104 ? 100.156 12.041 -0.746 1.00 25.62 101 LEU A O 1
ATOM 770 N N . TYR A 1 105 ? 102.148 12.969 -1.165 1.00 28.37 102 TYR A N 1
ATOM 771 C CA . TYR A 1 105 ? 102.636 11.840 -1.976 1.00 28.81 102 TYR A CA 1
ATOM 772 C C . TYR A 1 105 ? 101.675 11.467 -3.073 1.00 29.75 102 TYR A C 1
ATOM 773 O O . TYR A 1 105 ? 101.439 10.269 -3.312 1.00 29.94 102 TYR A O 1
ATOM 782 N N . GLY A 1 106 ? 101.090 12.485 -3.713 1.00 30.22 103 GLY A N 1
ATOM 783 C CA . GLY A 1 106 ? 100.215 12.278 -4.863 1.00 30.83 103 GLY A CA 1
ATOM 784 C C . GLY A 1 106 ? 98.943 11.528 -4.483 1.00 31.73 103 GLY A C 1
ATOM 785 O O . GLY A 1 106 ? 98.324 10.878 -5.330 1.00 31.43 103 GLY A O 1
ATOM 786 N N . GLY A 1 107 ? 98.571 11.602 -3.201 1.00 30.89 104 GLY A N 1
ATOM 787 C CA . GLY A 1 107 ? 97.355 10.943 -2.719 1.00 30.65 104 GLY A CA 1
ATOM 788 C C . GLY A 1 107 ? 97.525 9.498 -2.286 1.00 29.68 104 GLY A C 1
ATOM 789 O O . GLY A 1 107 ? 96.542 8.772 -2.187 1.00 29.20 104 GLY A O 1
ATOM 790 N N . ALA A 1 108 ? 98.754 9.092 -1.973 1.00 28.79 105 ALA A N 1
ATOM 791 C CA . ALA A 1 108 ? 99.035 7.720 -1.526 1.00 28.06 105 ALA A CA 1
ATOM 792 C C . ALA A 1 108 ? 98.355 7.373 -0.189 1.00 26.46 105 ALA A C 1
ATOM 793 O O . ALA A 1 108 ? 97.972 6.216 0.018 1.00 25.51 105 ALA A O 1
ATOM 795 N N . PRO A 1 109 ? 98.254 8.344 0.740 1.00 25.20 106 PRO A N 1
ATOM 796 C CA . PRO A 1 109 ? 97.697 7.911 2.029 1.00 24.80 106 PRO A CA 1
ATOM 797 C C . PRO A 1 109 ? 96.283 7.365 1.912 1.00 23.67 106 PRO A C 1
ATOM 798 O O . PRO A 1 109 ? 95.533 7.769 1.011 1.00 24.00 106 PRO A O 1
ATOM 802 N N . VAL A 1 110 ? 95.939 6.442 2.813 1.00 23.25 107 VAL A N 1
ATOM 803 C CA . VAL A 1 110 ? 94.607 5.816 2.847 1.00 23.06 107 VAL A CA 1
ATOM 804 C C . VAL A 1 110 ? 93.931 6.099 4.188 1.00 21.88 107 VAL A C 1
ATOM 805 O O . VAL A 1 110 ? 94.504 5.881 5.254 1.00 21.31 107 VAL A O 1
ATOM 809 N N . GLN A 1 111 ? 92.705 6.596 4.095 1.00 22.16 108 GLN A N 1
ATOM 810 C CA . GLN A 1 111 ? 91.853 6.881 5.261 1.00 21.23 108 GLN A CA 1
ATOM 811 C C . GLN A 1 111 ? 91.105 5.641 5.773 1.00 20.85 108 GLN A C 1
ATOM 812 O O . GLN A 1 111 ? 90.568 4.840 4.987 1.00 20.83 108 GLN A O 1
ATOM 818 N N . SER A 1 112 ? 91.087 5.519 7.099 1.00 20.12 109 SER A N 1
ATOM 819 C CA . SER A 1 112 ? 90.275 4.577 7.858 1.00 20.62 109 SER A CA 1
ATOM 820 C C . SER A 1 112 ? 89.443 5.393 8.871 1.00 21.03 109 SER A C 1
ATOM 821 O O . SER A 1 112 ? 89.635 6.596 8.996 1.00 21.13 109 SER A O 1
ATOM 824 N N . GLY A 1 113 ? 88.517 4.751 9.579 1.00 20.83 110 GLY A N 1
ATOM 825 C CA . GLY A 1 113 ? 87.567 5.478 10.424 1.00 21.58 110 GLY A CA 1
ATOM 826 C C . GLY A 1 113 ? 87.283 4.780 11.722 1.00 20.03 110 GLY A C 1
ATOM 827 O O . GLY A 1 113 ? 87.231 3.541 11.766 1.00 19.83 110 GLY A O 1
ATOM 828 N N . ASP A 1 114 ? 87.142 5.591 12.771 1.00 19.57 111 ASP A N 1
ATOM 829 C CA A ASP A 1 114 ? 86.921 5.164 14.117 0.50 19.52 111 ASP A CA 1
ATOM 830 C CA B ASP A 1 114 ? 86.882 5.124 14.139 0.50 19.22 111 ASP A CA 1
ATOM 831 C C . ASP A 1 114 ? 85.604 5.820 14.576 1.00 18.60 111 ASP A C 1
ATOM 832 O O . ASP A 1 114 ? 85.426 7.027 14.350 1.00 17.60 111 ASP A O 1
ATOM 841 N N . PHE A 1 115 ? 84.759 5.057 15.251 1.00 17.01 112 PHE A N 1
ATOM 842 C CA . PHE A 1 115 ? 83.456 5.507 15.730 1.00 17.23 112 PHE A CA 1
ATOM 843 C C . PHE A 1 115 ? 83.194 5.066 17.151 1.00 17.66 112 PHE A C 1
ATOM 844 O O . PHE A 1 115 ? 83.745 4.048 17.603 1.00 19.18 112 PHE A O 1
ATOM 852 N N . ASP A 1 116 ? 82.368 5.826 17.889 1.00 16.78 113 ASP A N 1
ATOM 853 C CA . ASP A 1 116 ? 81.968 5.465 19.230 1.00 16.85 113 ASP A CA 1
ATOM 854 C C . ASP A 1 116 ? 80.462 5.085 19.200 1.00 16.84 113 ASP A C 1
ATOM 855 O O . ASP A 1 116 ? 79.652 5.775 18.547 1.00 16.48 113 ASP A O 1
ATOM 860 N N . ALA A 1 117 ? 80.100 3.994 19.859 1.00 16.11 114 ALA A N 1
ATOM 861 C CA . ALA A 1 117 ? 78.707 3.543 19.896 1.00 17.31 114 ALA A CA 1
ATOM 862 C C . ALA A 1 117 ? 77.775 4.621 20.436 1.00 18.52 114 ALA A C 1
ATOM 863 O O . ALA A 1 117 ? 76.576 4.639 20.097 1.00 19.51 114 ALA A O 1
ATOM 865 N N . GLY A 1 118 ? 78.295 5.495 21.295 1.00 19.26 115 GLY A N 1
ATOM 866 C CA . GLY A 1 118 ? 77.441 6.509 21.937 1.00 20.57 115 GLY A CA 1
ATOM 867 C C . GLY A 1 118 ? 77.546 7.904 21.349 1.00 21.89 115 GLY A C 1
ATOM 868 O O . GLY A 1 118 ? 76.782 8.759 21.761 1.00 21.92 115 GLY A O 1
ATOM 869 N N . ARG A 1 119 ? 78.477 8.121 20.417 1.00 21.91 116 ARG A N 1
ATOM 870 C CA . ARG A 1 119 ? 78.815 9.470 19.878 1.00 23.85 116 ARG A CA 1
ATOM 871 C C . ARG A 1 119 ? 79.064 9.566 18.398 1.00 23.40 116 ARG A C 1
ATOM 872 O O . ARG A 1 119 ? 79.228 10.666 17.876 1.00 24.05 116 ARG A O 1
ATOM 880 N N . GLY A 1 120 ? 79.067 8.457 17.659 1.00 22.27 117 GLY A N 1
ATOM 881 C CA . GLY A 1 120 ? 79.239 8.502 16.228 1.00 22.13 117 GLY A CA 1
ATOM 882 C C . GLY A 1 120 ? 80.703 8.641 15.803 1.00 22.25 117 GLY A C 1
ATOM 883 O O . GLY A 1 120 ? 81.570 8.023 16.402 1.00 21.41 117 GLY A O 1
ATOM 884 N N . MET A 1 121 ? 80.976 9.460 14.786 1.00 22.33 118 MET A N 1
ATOM 885 C CA . MET A 1 121 ? 82.334 9.560 14.240 1.00 22.95 118 MET A CA 1
ATOM 886 C C . MET A 1 121 ? 83.298 10.120 15.283 1.00 22.42 118 MET A C 1
ATOM 887 O O . MET A 1 121 ? 82.985 11.100 15.971 1.00 23.37 118 MET A O 1
ATOM 892 N N . ALA A 1 122 ? 84.429 9.449 15.473 1.00 19.85 119 ALA A N 1
ATOM 893 C CA . ALA A 1 122 ? 85.366 9.828 16.508 1.00 18.53 119 ALA A CA 1
ATOM 894 C C . ALA A 1 122 ? 86.672 10.291 15.862 1.00 19.35 119 ALA A C 1
ATOM 895 O O . ALA A 1 122 ? 87.148 11.392 16.158 1.00 18.53 119 ALA A O 1
ATOM 897 N N . LYS A 1 123 ? 87.247 9.463 14.990 1.00 17.89 120 LYS A N 1
ATOM 898 C CA . LYS A 1 123 ? 88.566 9.758 14.415 1.00 17.88 120 LYS A CA 1
ATOM 899 C C . LYS A 1 123 ? 88.684 9.345 12.982 1.00 18.44 120 LYS A C 1
ATOM 900 O O . LYS A 1 123 ? 88.068 8.332 12.533 1.00 17.95 120 LYS A O 1
ATOM 906 N N . THR A 1 124 ? 89.492 10.105 12.247 1.00 18.02 121 THR A 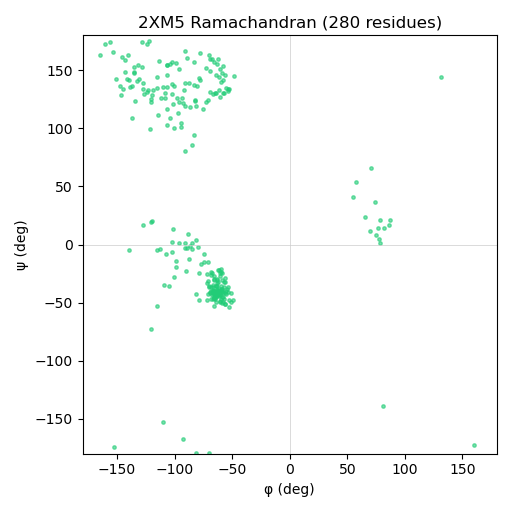N 1
ATOM 907 C CA . THR A 1 124 ? 89.916 9.703 10.906 1.00 18.68 121 THR A CA 1
ATOM 908 C C . THR A 1 124 ? 91.389 9.302 10.993 1.00 19.26 121 THR A C 1
ATOM 909 O O . THR A 1 124 ? 92.224 10.064 11.493 1.00 18.80 121 THR A O 1
ATOM 913 N N A TRP A 1 125 ? 91.672 8.075 10.569 0.67 18.97 122 TRP A N 1
ATOM 914 N N B TRP A 1 125 ? 91.699 8.102 10.498 0.33 19.64 122 TRP A N 1
ATOM 915 C CA A TRP A 1 125 ? 93.031 7.566 10.541 0.67 19.72 122 TRP A CA 1
ATOM 916 C CA B TRP A 1 125 ? 93.030 7.485 10.607 0.33 20.50 122 TRP A CA 1
ATOM 917 C C A TRP A 1 125 ? 93.584 7.749 9.146 0.67 20.14 122 TRP A C 1
ATOM 918 C C B TRP A 1 125 ? 93.669 7.435 9.227 0.33 20.62 122 TRP A C 1
ATOM 919 O O A TRP A 1 125 ? 92.856 7.698 8.137 0.67 20.02 122 TRP A O 1
ATOM 920 O O B TRP A 1 125 ? 93.061 6.878 8.305 0.33 20.38 122 TRP A O 1
ATOM 941 N N . LEU A 1 126 ? 94.885 7.989 9.088 1.00 20.79 123 LEU A N 1
ATOM 942 C CA . LEU A 1 126 ? 95.626 7.957 7.829 1.00 21.88 123 LEU A CA 1
ATOM 943 C C . LEU A 1 126 ? 96.779 6.991 7.967 1.00 21.56 123 LEU A C 1
ATOM 944 O O . LEU A 1 126 ? 97.534 7.070 8.915 1.00 20.07 123 LEU A O 1
ATOM 949 N N . TYR A 1 127 ? 96.876 6.044 7.046 1.00 22.04 124 TYR A N 1
ATOM 950 C CA . TYR A 1 127 ? 98.097 5.292 6.850 1.00 22.28 124 TYR A CA 1
ATOM 951 C C . TYR A 1 127 ? 98.812 5.943 5.682 1.00 22.80 124 TYR A C 1
ATOM 952 O O . TYR A 1 127 ? 98.237 6.070 4.602 1.00 23.17 124 TYR A O 1
ATOM 961 N N . PHE A 1 128 ? 100.061 6.330 5.874 1.00 23.50 125 PHE A N 1
ATOM 962 C CA . PHE A 1 128 ? 100.759 7.189 4.897 1.00 25.23 125 PHE A CA 1
ATOM 963 C C . PHE A 1 128 ? 101.528 6.419 3.818 1.00 26.84 125 PHE A C 1
ATOM 964 O O . PHE A 1 128 ? 102.109 7.027 2.924 1.00 27.74 125 PHE A O 1
ATOM 972 N N . GLY A 1 129 ? 101.538 5.100 3.901 1.00 27.73 126 GLY A N 1
ATOM 973 C CA . GLY A 1 129 ? 102.119 4.257 2.835 1.00 28.49 126 GLY A CA 1
ATOM 974 C C . GLY A 1 129 ? 103.617 4.021 2.949 1.00 29.37 126 GLY A C 1
ATOM 975 O O . GLY A 1 129 ? 104.265 3.634 1.975 1.00 30.97 126 GLY A O 1
ATOM 976 N N . GLY A 1 130 ? 104.192 4.269 4.112 1.00 29.06 127 GLY A N 1
ATOM 977 C CA . GLY A 1 130 ? 105.635 4.068 4.295 1.00 29.11 127 GLY A CA 1
ATOM 978 C C . GLY A 1 130 ? 106.194 4.832 5.468 1.00 28.57 127 GLY A C 1
ATOM 979 O O . GLY A 1 130 ? 105.435 5.416 6.251 1.00 27.91 127 GLY A O 1
ATOM 980 N N . LEU A 1 131 ? 107.523 4.819 5.605 1.00 27.32 128 LEU A N 1
ATOM 981 C CA . LEU A 1 131 ? 108.203 5.561 6.645 1.00 26.77 128 LEU A CA 1
ATOM 982 C C . LEU A 1 131 ? 108.398 7.008 6.207 1.00 27.40 128 LEU A C 1
ATOM 983 O O . LEU A 1 131 ? 109.385 7.340 5.531 1.00 27.98 128 LEU A O 1
ATOM 988 N N . ARG A 1 132 ? 107.481 7.885 6.586 1.00 25.58 129 ARG A N 1
ATOM 989 C CA . ARG A 1 132 ? 107.481 9.233 6.045 1.00 25.26 129 ARG A CA 1
ATOM 990 C C . ARG A 1 132 ? 108.277 10.153 6.916 1.00 25.51 129 ARG A C 1
ATOM 991 O O . ARG A 1 132 ? 108.097 10.153 8.141 1.00 24.61 129 ARG A O 1
ATOM 999 N N . PRO A 1 133 ? 109.165 10.962 6.319 1.00 25.06 130 PRO A N 1
ATOM 1000 C CA . PRO A 1 133 ? 109.853 11.940 7.170 1.00 25.51 130 PRO A CA 1
ATOM 1001 C C . PRO A 1 133 ? 108.890 12.793 7.999 1.00 25.46 130 PRO A C 1
ATOM 1002 O O . PRO A 1 133 ? 107.928 13.327 7.440 1.00 26.37 130 PRO A O 1
ATOM 1006 N N . ALA A 1 134 ? 109.182 12.956 9.289 1.00 24.90 131 ALA A N 1
ATOM 1007 C CA . ALA A 1 134 ? 108.347 13.741 10.202 1.00 24.85 131 ALA A CA 1
ATOM 1008 C C . ALA A 1 134 ? 108.109 15.149 9.647 1.00 25.46 131 ALA A C 1
ATOM 1009 O O . ALA A 1 134 ? 107.004 15.714 9.785 1.00 22.70 131 ALA A O 1
ATOM 1011 N N . GLU A 1 135 ? 109.145 15.702 8.993 1.00 25.37 132 GLU A N 1
ATOM 1012 C CA . GLU A 1 135 ? 109.025 17.028 8.396 1.00 26.94 132 GLU A CA 1
ATOM 1013 C C . GLU A 1 135 ? 107.909 17.124 7.403 1.00 25.41 132 GLU A C 1
ATOM 1014 O O . GLU A 1 135 ? 107.224 18.130 7.375 1.00 26.68 132 GLU A O 1
ATOM 1020 N N . ASP A 1 136 ? 107.727 16.110 6.565 1.00 25.53 133 ASP A N 1
ATOM 1021 C CA . ASP A 1 136 ? 106.671 16.142 5.542 1.00 26.30 133 ASP A CA 1
ATOM 1022 C C . ASP A 1 136 ? 105.270 16.290 6.182 1.00 26.68 133 ASP A C 1
ATOM 1023 O O . ASP A 1 136 ? 104.400 17.001 5.659 1.00 26.63 133 ASP A O 1
ATOM 1028 N N . ILE A 1 137 ? 105.078 15.619 7.315 1.00 25.79 134 ILE A N 1
ATOM 1029 C CA . ILE A 1 137 ? 103.801 15.617 8.023 1.00 25.68 134 ILE A CA 1
ATOM 1030 C C . ILE A 1 137 ? 103.612 16.879 8.890 1.00 24.95 134 ILE A C 1
ATOM 1031 O O . ILE A 1 137 ? 102.539 17.470 8.941 1.00 25.42 134 ILE A O 1
ATOM 1036 N N . LEU A 1 138 ? 104.645 17.289 9.589 1.00 24.30 135 LEU A N 1
ATOM 1037 C CA . LEU A 1 138 ? 104.509 18.359 10.582 1.00 24.84 135 LEU A CA 1
ATOM 1038 C C . LEU A 1 138 ? 104.712 19.780 10.033 1.00 24.73 135 LEU A C 1
ATOM 1039 O O . LEU A 1 138 ? 104.515 20.730 10.770 1.00 25.06 135 LEU A O 1
ATOM 1044 N N . THR A 1 139 ? 105.050 19.920 8.752 1.00 25.88 136 THR A N 1
ATOM 1045 C CA . THR A 1 139 ? 105.233 21.266 8.173 1.00 26.48 136 THR A CA 1
ATOM 1046 C C . THR A 1 139 ? 104.317 21.574 6.995 1.00 27.18 136 THR A C 1
ATOM 1047 O O . THR A 1 139 ? 104.564 22.537 6.249 1.00 27.70 136 THR A O 1
ATOM 1051 N N . VAL A 1 140 ? 103.219 20.832 6.851 1.00 27.17 137 VAL A N 1
ATOM 1052 C CA . VAL A 1 140 ? 102.190 21.217 5.859 1.00 27.37 137 VAL A CA 1
ATOM 1053 C C . VAL A 1 140 ? 101.663 22.625 6.216 1.00 28.16 137 VAL A C 1
ATOM 1054 O O . VAL A 1 140 ? 101.522 22.976 7.396 1.00 27.25 137 VAL A O 1
ATOM 1058 N N . PRO A 1 141 ? 101.430 23.477 5.204 1.00 29.28 138 PRO A N 1
ATOM 1059 C CA . PRO A 1 141 ? 101.035 24.856 5.537 1.00 29.88 138 PRO A CA 1
ATOM 1060 C C . PRO A 1 141 ? 99.741 24.964 6.354 1.00 29.67 138 PRO A C 1
ATOM 1061 O O . PRO A 1 141 ? 99.559 25.926 7.086 1.00 28.58 138 PRO A O 1
ATOM 1065 N N . ALA A 1 142 ? 98.872 23.953 6.273 1.00 29.55 139 ALA A N 1
ATOM 1066 C CA . ALA A 1 142 ? 97.661 23.938 7.114 1.00 29.03 139 ALA A CA 1
ATOM 1067 C C . ALA A 1 142 ? 97.949 23.919 8.619 1.00 29.31 139 ALA A C 1
ATOM 1068 O O . ALA A 1 142 ? 97.098 24.314 9.388 1.00 27.07 139 ALA A O 1
ATOM 1070 N N . LEU A 1 143 ? 99.138 23.486 9.052 1.00 28.61 140 LEU A N 1
ATOM 1071 C CA . LEU A 1 143 ? 99.438 23.481 10.491 1.00 28.66 140 LEU A CA 1
ATOM 1072 C C . LEU A 1 143 ? 100.013 24.812 10.947 1.00 29.37 140 LEU A C 1
ATOM 1073 O O . LEU A 1 143 ? 100.891 25.370 10.280 1.00 30.07 140 LEU A O 1
ATOM 1078 N N . PRO A 1 144 ? 99.583 25.291 12.122 1.00 30.55 141 PRO A N 1
ATOM 1079 C CA . PRO A 1 144 ? 100.136 26.542 12.625 1.00 30.69 141 PRO A CA 1
ATOM 1080 C C . PRO A 1 144 ? 101.571 26.424 13.071 1.00 30.61 141 PRO A C 1
ATOM 1081 O O . PRO A 1 144 ? 102.049 25.311 13.314 1.00 29.39 141 PRO A O 1
ATOM 1085 N N . ALA A 1 145 ? 102.233 27.585 13.212 1.00 30.05 142 ALA A N 1
ATOM 1086 C CA . ALA A 1 145 ? 103.627 27.659 13.620 1.00 29.97 142 ALA A CA 1
ATOM 1087 C C . ALA A 1 145 ? 103.884 26.897 14.924 1.00 29.35 142 ALA A C 1
ATOM 1088 O O . ALA A 1 145 ? 104.902 26.228 15.061 1.00 28.77 142 ALA A O 1
ATOM 1090 N N . SER A 1 146 ? 102.976 27.012 15.882 1.00 29.70 143 SER A N 1
ATOM 1091 C CA . SER A 1 146 ? 103.175 26.362 17.182 1.00 29.96 143 SER A CA 1
ATOM 1092 C C . SER A 1 146 ? 103.224 24.823 17.087 1.00 28.21 143 SER A C 1
ATOM 1093 O O . SER A 1 146 ? 103.878 24.186 17.924 1.00 28.55 143 SER A O 1
ATOM 1096 N N . VAL A 1 147 ? 102.521 24.250 16.116 1.00 27.73 144 VAL A N 1
ATOM 1097 C CA . VAL A 1 147 ? 102.567 22.801 15.857 1.00 26.98 144 VAL A CA 1
ATOM 1098 C C . VAL A 1 147 ? 103.825 22.448 15.094 1.00 26.59 144 VAL A C 1
ATOM 1099 O O . VAL A 1 147 ? 104.566 21.532 15.478 1.00 25.77 144 VAL A O 1
ATOM 1103 N N . GLN A 1 148 ? 104.113 23.196 14.037 1.00 26.69 145 GLN A N 1
ATOM 1104 C CA . GLN A 1 148 ? 105.349 22.972 13.260 1.00 26.56 145 GLN A CA 1
ATOM 1105 C C . GLN A 1 148 ? 106.621 23.063 14.084 1.00 26.97 145 GLN A C 1
ATOM 1106 O O . GLN A 1 148 ? 107.582 22.351 13.789 1.00 27.02 145 GLN A O 1
ATOM 1112 N N . ALA A 1 149 ? 106.614 23.911 15.114 1.00 26.66 146 ALA A N 1
ATOM 1113 C CA . ALA A 1 149 ? 107.729 24.060 16.036 1.00 26.66 146 ALA A CA 1
ATOM 1114 C C . ALA A 1 149 ? 108.087 22.811 16.830 1.00 27.04 146 ALA A C 1
ATOM 1115 O O . ALA A 1 149 ? 109.204 22.716 17.356 1.00 27.03 146 ALA A O 1
ATOM 1117 N N . ARG A 1 150 ? 107.146 21.875 16.974 1.00 25.31 147 ARG A N 1
ATOM 1118 C CA . ARG A 1 150 ? 107.459 20.632 17.682 1.00 25.23 147 ARG A CA 1
ATOM 1119 C C . ARG A 1 150 ? 108.325 19.642 16.887 1.00 24.67 147 ARG A C 1
ATOM 1120 O O . ARG A 1 150 ? 108.886 18.714 17.478 1.00 23.12 147 ARG A O 1
ATOM 1128 N N . LEU A 1 151 ? 108.435 19.846 15.573 1.00 25.08 148 LEU A N 1
ATOM 1129 C CA . LEU A 1 151 ? 109.252 18.992 14.732 1.00 26.33 148 LEU A CA 1
ATOM 1130 C C . LEU A 1 151 ? 110.650 18.812 15.328 1.00 27.01 148 LEU A C 1
ATOM 1131 O O . LEU A 1 151 ? 111.136 17.688 15.424 1.00 26.36 148 LEU A O 1
ATOM 1136 N N . LYS A 1 152 ? 111.282 19.917 15.740 1.00 27.56 149 LYS A N 1
ATOM 1137 C CA . LYS A 1 152 ? 112.650 19.816 16.244 1.00 28.21 149 LYS A CA 1
ATOM 1138 C C . LYS A 1 152 ? 112.716 18.958 17.513 1.00 26.61 149 LYS A C 1
ATOM 1139 O O . LYS A 1 152 ? 113.728 18.315 17.772 1.00 25.88 149 LYS A O 1
ATOM 1145 N N . ASP A 1 153 ? 111.650 18.967 18.307 1.00 25.53 150 ASP A N 1
ATOM 1146 C CA . ASP A 1 153 ? 111.609 18.177 19.529 1.00 25.02 150 ASP A CA 1
ATOM 1147 C C . ASP A 1 153 ? 111.547 16.699 19.219 1.00 24.14 150 ASP A C 1
ATOM 1148 O O . ASP A 1 153 ? 112.223 15.894 19.877 1.00 24.53 150 ASP A O 1
ATOM 1153 N N . PHE A 1 154 ? 110.751 16.340 18.210 1.00 22.46 151 PHE A N 1
ATOM 1154 C CA . PHE A 1 154 ? 110.698 14.951 17.758 1.00 22.30 151 PHE A CA 1
ATOM 1155 C C . PHE A 1 154 ? 112.018 14.474 17.151 1.00 22.30 151 PHE A C 1
ATOM 1156 O O . PHE A 1 154 ? 112.480 13.391 17.460 1.00 22.56 151 PHE A O 1
ATOM 1164 N N . LEU A 1 155 ? 112.621 15.314 16.315 1.00 22.72 152 LEU A N 1
ATOM 1165 C CA . LEU A 1 155 ? 113.871 14.938 15.659 1.00 23.80 152 LEU A CA 1
ATOM 1166 C C . LEU A 1 155 ? 114.976 14.731 16.691 1.00 23.59 152 LEU A C 1
ATOM 1167 O O . LEU A 1 155 ? 115.788 13.802 16.551 1.00 25.68 152 LEU A O 1
ATOM 1172 N N . ALA A 1 156 ? 114.969 15.524 17.756 1.00 23.31 153 ALA A N 1
ATOM 1173 C CA . ALA A 1 156 ? 116.000 15.447 18.798 1.00 23.98 153 ALA A CA 1
ATOM 1174 C C . ALA A 1 156 ? 115.915 14.146 19.581 1.00 24.79 153 ALA A C 1
ATOM 1175 O O . ALA A 1 156 ? 116.903 13.696 20.133 1.00 23.55 153 ALA A O 1
ATOM 1177 N N . LEU A 1 157 ? 114.719 13.525 19.604 1.00 23.97 154 LEU A N 1
ATOM 1178 C CA . LEU A 1 157 ? 114.499 12.232 20.241 1.00 24.00 154 LEU A CA 1
ATOM 1179 C C . LEU A 1 157 ? 114.690 11.046 19.309 1.00 23.39 154 LEU A C 1
ATOM 1180 O O . LEU A 1 157 ? 114.500 9.891 19.703 1.00 24.14 154 LEU A O 1
ATOM 1185 N N . GLY A 1 158 ? 115.049 11.317 18.064 1.00 23.31 155 GLY A N 1
ATOM 1186 C CA . GLY A 1 158 ? 115.190 10.283 17.070 1.00 23.51 155 GLY A CA 1
ATOM 1187 C C . GLY A 1 158 ? 113.852 9.793 16.538 1.00 23.92 155 GLY A C 1
ATOM 1188 O O . GLY A 1 158 ? 113.784 8.725 15.928 1.00 25.95 155 GLY A O 1
ATOM 1189 N N . LEU A 1 159 ? 112.783 10.545 16.802 1.00 23.26 156 LEU A N 1
ATOM 1190 C CA . LEU A 1 159 ? 111.436 10.199 16.285 1.00 23.00 156 LEU A CA 1
ATOM 1191 C C . LEU A 1 159 ? 111.282 10.904 14.960 1.00 23.30 156 LEU A C 1
ATOM 1192 O O . LEU A 1 159 ? 110.688 11.986 14.863 1.00 23.92 156 LEU A O 1
ATOM 1197 N N . ALA A 1 160 ? 111.873 10.296 13.929 1.00 22.59 157 ALA A N 1
ATOM 1198 C CA . ALA A 1 160 ? 112.087 10.965 12.646 1.00 22.84 157 ALA A CA 1
ATOM 1199 C C . ALA A 1 160 ? 111.202 10.512 11.511 1.00 21.63 157 ALA A C 1
ATOM 1200 O O . ALA A 1 160 ? 111.217 11.137 10.450 1.00 22.99 157 ALA A O 1
ATOM 1202 N N . HIS A 1 161 ? 110.434 9.441 11.722 1.00 21.74 158 HIS A N 1
ATOM 1203 C CA . HIS A 1 161 ? 109.541 8.904 10.706 1.00 21.07 158 HIS A CA 1
ATOM 1204 C C . HIS A 1 161 ? 108.142 8.635 11.278 1.00 21.15 158 HIS A C 1
ATOM 1205 O O . HIS A 1 161 ? 107.994 8.170 12.411 1.00 19.93 158 HIS A O 1
ATOM 1212 N N . VAL A 1 162 ? 107.155 8.944 10.459 1.00 20.49 159 VAL A N 1
ATOM 1213 C CA . VAL A 1 162 ? 105.734 8.801 10.805 1.00 20.43 159 VAL A CA 1
ATOM 1214 C C . VAL A 1 162 ? 105.094 7.757 9.909 1.00 20.64 159 VAL A C 1
ATOM 1215 O O . VAL A 1 162 ? 105.296 7.759 8.696 1.00 22.13 159 VAL A O 1
ATOM 1219 N N . ARG A 1 163 ? 104.304 6.876 10.514 1.00 20.18 160 ARG A N 1
ATOM 1220 C CA . ARG A 1 163 ? 103.612 5.843 9.794 1.00 20.09 160 ARG A CA 1
ATOM 1221 C C . ARG A 1 163 ? 102.077 6.053 9.709 1.00 19.87 160 ARG A C 1
ATOM 1222 O O . ARG A 1 163 ? 101.463 5.643 8.733 1.00 20.73 160 ARG A O 1
ATOM 1230 N N . PHE A 1 164 ? 101.497 6.612 10.754 1.00 18.56 161 PHE A N 1
ATOM 1231 C CA . PHE A 1 164 ? 100.046 6.865 10.826 1.00 19.06 161 PHE A CA 1
ATOM 1232 C C . PHE A 1 164 ? 99.792 8.183 11.542 1.00 18.59 161 PHE A C 1
ATOM 1233 O O . PHE A 1 164 ? 100.639 8.666 12.275 1.00 17.16 161 PHE A O 1
ATOM 1241 N N . ALA A 1 165 ? 98.609 8.754 11.309 1.00 19.49 162 ALA A N 1
ATOM 1242 C CA . ALA A 1 165 ? 98.063 9.807 12.172 1.00 20.88 162 ALA A CA 1
ATOM 1243 C C . ALA A 1 165 ? 96.572 9.520 12.349 1.00 21.71 162 ALA A C 1
ATOM 1244 O O . ALA A 1 165 ? 95.911 9.088 11.389 1.00 23.40 162 ALA A O 1
ATOM 1246 N N . ALA A 1 166 ? 96.100 9.641 13.588 1.00 22.29 163 ALA A N 1
ATOM 1247 C CA . ALA A 1 166 ? 94.673 9.483 13.947 1.00 21.89 163 ALA A CA 1
ATOM 1248 C C . ALA A 1 166 ? 94.172 10.851 14.443 1.00 22.39 163 ALA A C 1
ATOM 1249 O O . ALA A 1 166 ? 94.580 11.310 15.534 1.00 21.86 163 ALA A O 1
ATOM 1251 N N . VAL A 1 167 ? 93.290 11.473 13.651 1.00 22.89 164 VAL A N 1
ATOM 1252 C CA . VAL A 1 167 ? 92.786 12.821 13.917 1.00 23.27 164 VAL A CA 1
ATOM 1253 C C . VAL A 1 167 ? 91.503 12.736 14.717 1.00 22.50 164 VAL A C 1
ATOM 1254 O O . VAL A 1 167 ? 90.573 12.098 14.273 1.00 19.89 164 VAL A O 1
ATOM 1258 N N . ASP A 1 168 ? 91.495 13.364 15.891 1.00 21.06 165 ASP A N 1
ATOM 1259 C CA . ASP A 1 168 ? 90.391 13.320 16.828 1.00 21.72 165 ASP A CA 1
ATOM 1260 C C . ASP A 1 168 ? 89.532 14.564 16.538 1.00 22.51 165 ASP A C 1
ATOM 1261 O O . ASP A 1 168 ? 89.903 15.667 16.888 1.00 21.57 165 ASP A O 1
ATOM 1266 N N . TRP A 1 169 ? 88.405 14.343 15.887 1.00 22.61 166 TRP A N 1
ATOM 1267 C CA . TRP A 1 169 ? 87.542 15.450 15.467 1.00 24.95 166 TRP A CA 1
ATOM 1268 C C . TRP A 1 169 ? 86.942 16.203 16.643 1.00 27.77 166 TRP A C 1
ATOM 1269 O O . TRP A 1 169 ? 86.727 17.395 16.526 1.00 31.15 166 TRP A O 1
ATOM 1280 N N . ARG A 1 170 ? 86.726 15.527 17.766 1.00 28.87 167 ARG A N 1
ATOM 1281 C CA A ARG A 1 170 ? 86.107 16.154 18.922 0.50 29.79 167 ARG A CA 1
ATOM 1282 C CA B ARG A 1 170 ? 86.125 16.155 18.943 0.50 29.99 167 ARG A CA 1
ATOM 1283 C C . ARG A 1 170 ? 87.088 17.104 19.618 1.00 30.08 167 ARG A C 1
ATOM 1284 O O . ARG A 1 170 ? 86.700 18.158 20.116 1.00 30.70 167 ARG A O 1
ATOM 1299 N N . HIS A 1 171 ? 88.371 16.757 19.635 1.00 28.72 168 HIS A N 1
ATOM 1300 C CA . HIS A 1 171 ? 89.355 17.562 20.363 1.00 28.56 168 HIS A CA 1
ATOM 1301 C C . HIS A 1 171 ? 90.347 18.391 19.567 1.00 27.65 168 HIS A C 1
ATOM 1302 O O . HIS A 1 171 ? 91.254 18.956 20.167 1.00 29.00 168 HIS A O 1
ATOM 1309 N N A HIS A 1 172 ? 90.178 18.523 18.243 0.50 26.88 169 HIS A N 1
ATOM 1310 N N B HIS A 1 172 ? 90.196 18.413 18.244 0.50 26.77 169 HIS A N 1
ATOM 1311 C CA A HIS A 1 172 ? 91.175 19.200 17.351 0.50 26.62 169 HIS A CA 1
ATOM 1312 C CA B HIS A 1 172 ? 91.094 19.158 17.362 0.50 26.46 169 HIS A CA 1
ATOM 1313 C C A HIS A 1 172 ? 92.579 18.801 17.789 0.50 25.93 169 HIS A C 1
ATOM 1314 C C B HIS A 1 172 ? 92.568 18.788 17.643 0.50 25.79 169 HIS A C 1
ATOM 1315 O O A HIS A 1 172 ? 93.413 19.653 18.132 0.50 25.34 169 HIS A O 1
ATOM 1316 O O B HIS A 1 172 ? 93.454 19.654 17.679 0.50 25.15 169 HIS A O 1
ATOM 1329 N N . SER A 1 173 ? 92.799 17.483 17.843 1.00 25.05 170 SER A N 1
ATOM 1330 C CA . SER A 1 173 ? 94.117 16.926 18.159 1.00 24.03 170 SER A CA 1
ATOM 1331 C C . SER A 1 173 ? 94.401 15.764 17.205 1.00 22.67 170 SER A C 1
ATOM 1332 O O . SER A 1 173 ? 93.489 15.236 16.538 1.00 20.22 170 SER A O 1
ATOM 1335 N N . ALA A 1 174 ? 95.665 15.401 17.084 1.00 21.44 171 ALA A N 1
ATOM 1336 C CA . ALA A 1 174 ? 96.056 14.214 16.321 1.00 21.50 171 ALA A CA 1
ATOM 1337 C C . ALA A 1 174 ? 96.996 13.372 17.165 1.00 21.20 171 ALA A C 1
ATOM 1338 O O . ALA A 1 174 ? 97.843 13.901 17.899 1.00 19.52 171 ALA A O 1
ATOM 1340 N N . ASN A 1 175 ? 96.839 12.066 17.051 1.00 20.37 172 ASN A N 1
ATOM 1341 C CA . ASN A 1 175 ? 97.774 11.119 17.623 1.00 20.24 172 ASN A CA 1
ATOM 1342 C C . ASN A 1 175 ? 98.703 10.749 16.458 1.00 20.34 172 ASN A C 1
ATOM 1343 O O . ASN A 1 175 ? 98.283 10.153 15.452 1.00 20.99 172 ASN A O 1
ATOM 1348 N N . VAL A 1 176 ? 99.962 11.141 16.557 1.00 18.67 173 VAL A N 1
ATOM 1349 C CA . VAL A 1 176 ? 100.894 10.905 15.468 1.00 18.29 173 VAL A CA 1
ATOM 1350 C C . VAL A 1 176 ? 101.772 9.706 15.832 1.00 17.72 173 VAL A C 1
ATOM 1351 O O . VAL A 1 176 ? 102.324 9.673 16.938 1.00 17.75 173 VAL A O 1
ATOM 1355 N N . TYR A 1 177 ? 101.866 8.741 14.917 1.00 17.73 174 TYR A N 1
ATOM 1356 C CA . TYR A 1 177 ? 102.478 7.438 15.202 1.00 17.56 174 TYR A CA 1
ATOM 1357 C C . TYR A 1 177 ? 103.872 7.448 14.555 1.00 17.34 174 TYR A C 1
ATOM 1358 O O . TYR A 1 177 ? 103.991 7.380 13.351 1.00 18.85 174 TYR A O 1
ATOM 1367 N N . PHE A 1 178 ? 104.882 7.512 15.401 1.00 17.86 175 PHE A N 1
ATOM 1368 C CA . PHE A 1 178 ? 106.298 7.459 14.985 1.00 18.59 175 PHE A CA 1
ATOM 1369 C C . PHE A 1 178 ? 106.840 6.043 15.167 1.00 19.62 175 PHE A C 1
ATOM 1370 O O . PHE A 1 178 ? 106.367 5.288 16.036 1.00 18.58 175 PHE A O 1
ATOM 1378 N N . ARG A 1 179 ? 107.886 5.710 14.405 1.00 19.56 176 ARG A N 1
ATOM 1379 C CA . ARG A 1 179 ? 108.708 4.529 14.690 1.00 19.81 176 ARG A CA 1
ATOM 1380 C C . ARG A 1 179 ? 110.154 5.018 14.862 1.00 20.31 176 ARG A C 1
ATOM 1381 O O . ARG A 1 179 ? 110.637 5.841 14.069 1.00 20.24 176 ARG A O 1
ATOM 1389 N N . GLY A 1 180 ? 110.777 4.536 15.916 1.00 21.35 177 GLY A N 1
ATOM 1390 C CA . GLY A 1 180 ? 112.126 4.859 16.276 1.00 22.34 177 GLY A CA 1
ATOM 1391 C C . GLY A 1 180 ? 113.027 3.641 16.163 1.00 23.61 177 GLY A C 1
ATOM 1392 O O . GLY A 1 180 ? 112.578 2.494 16.191 1.00 23.58 177 GLY A O 1
ATOM 1393 N N . LYS A 1 181 ? 114.328 3.905 16.028 1.00 24.64 178 LYS A N 1
ATOM 1394 C CA . LYS A 1 181 ? 115.329 2.845 16.060 1.00 24.90 178 LYS A CA 1
ATOM 1395 C C . LYS A 1 181 ? 115.630 2.490 17.490 1.00 24.13 178 LYS A C 1
ATOM 1396 O O . LYS A 1 181 ? 116.062 3.329 18.274 1.00 23.91 178 LYS A O 1
ATOM 1402 N N . GLY A 1 182 ? 115.376 1.253 17.863 1.00 23.86 179 GLY A N 1
ATOM 1403 C CA . GLY A 1 182 ? 115.561 0.860 19.220 1.00 24.73 179 GLY A CA 1
ATOM 1404 C C . GLY A 1 182 ? 116.743 -0.088 19.428 1.00 25.94 179 GLY A C 1
ATOM 1405 O O . GLY A 1 182 ? 117.703 -0.016 18.676 1.00 25.87 179 GLY A O 1
ATOM 1406 N N . PRO A 1 183 ? 116.683 -0.936 20.463 1.00 26.31 180 PRO A N 1
ATOM 1407 C CA . PRO A 1 183 ? 115.552 -1.066 21.385 1.00 26.03 180 PRO A CA 1
ATOM 1408 C C . PRO A 1 183 ? 115.253 0.168 22.207 1.00 24.97 180 PRO A C 1
ATOM 1409 O O . PRO A 1 183 ? 116.130 0.969 22.485 1.00 24.95 180 PRO A O 1
ATOM 1413 N N . LEU A 1 184 ? 114.008 0.275 22.640 1.00 23.51 181 LEU A N 1
ATOM 1414 C CA . LEU A 1 184 ? 113.605 1.270 23.624 1.00 22.23 181 LEU A CA 1
ATOM 1415 C C . LEU A 1 184 ? 114.214 0.927 24.970 1.00 22.69 181 LEU A C 1
ATOM 1416 O O . LEU A 1 184 ? 114.114 -0.195 25.439 1.00 23.34 181 LEU A O 1
ATOM 1421 N N . ASP A 1 185 ? 114.830 1.901 25.619 1.00 22.78 182 ASP A N 1
ATOM 1422 C CA . ASP A 1 185 ? 115.423 1.692 26.930 1.00 22.53 182 ASP A CA 1
ATOM 1423 C C . ASP A 1 185 ? 114.807 2.667 27.912 1.00 22.01 182 ASP A C 1
ATOM 1424 O O . ASP A 1 185 ? 114.020 3.530 27.510 1.00 21.36 182 ASP A O 1
ATOM 1429 N N . THR A 1 186 ? 115.183 2.530 29.176 1.00 20.88 183 THR A N 1
ATOM 1430 C CA A THR A 1 186 ? 114.613 3.274 30.283 0.50 20.70 183 THR A CA 1
ATOM 1431 C CA B THR A 1 186 ? 114.520 3.270 30.237 0.50 21.13 183 THR A CA 1
ATOM 1432 C C . THR A 1 186 ? 114.690 4.776 30.061 1.00 21.01 183 THR A C 1
ATOM 1433 O O . THR A 1 186 ? 113.750 5.511 30.341 1.00 20.23 183 THR A O 1
ATOM 1440 N N . VAL A 1 187 ? 115.854 5.232 29.583 1.00 19.68 184 VAL A N 1
ATOM 1441 C CA . VAL A 1 187 ? 116.079 6.674 29.391 1.00 19.56 184 VAL A CA 1
ATOM 1442 C C . VAL A 1 187 ? 115.265 7.232 28.233 1.00 18.52 184 VAL A C 1
ATOM 1443 O O . VAL A 1 187 ? 114.694 8.306 28.344 1.00 18.03 184 VAL A O 1
ATOM 1447 N N . GLN A 1 188 ? 115.201 6.517 27.113 1.00 17.80 185 GLN A N 1
ATOM 1448 C CA . GLN A 1 188 ? 114.429 6.970 25.979 1.00 17.86 185 GLN A CA 1
ATOM 1449 C C . GLN A 1 188 ? 112.922 6.985 26.358 1.00 18.29 185 GLN A C 1
ATOM 1450 O O . GLN A 1 188 ? 112.191 7.918 25.971 1.00 19.03 185 GLN A O 1
ATOM 1456 N N . PHE A 1 189 ? 112.480 5.978 27.096 1.00 18.07 186 PHE A N 1
ATOM 1457 C CA . PHE A 1 189 ? 111.103 6.006 27.606 1.00 17.86 186 PHE A CA 1
ATOM 1458 C C . PHE A 1 189 ? 110.912 7.295 28.413 1.00 17.50 186 PHE A C 1
ATOM 1459 O O . PHE A 1 189 ? 109.955 8.021 28.212 1.00 17.26 186 PHE A O 1
ATOM 1467 N N . ALA A 1 190 ? 111.822 7.556 29.359 1.00 17.64 187 ALA A N 1
ATOM 1468 C CA . ALA A 1 190 ? 111.719 8.743 30.209 1.00 17.74 187 ALA A CA 1
ATOM 1469 C C . ALA A 1 190 ? 111.653 10.022 29.392 1.00 17.79 187 ALA A C 1
ATOM 1470 O O . ALA A 1 190 ? 110.854 10.912 29.730 1.00 17.61 187 ALA A O 1
ATOM 1472 N N . ARG A 1 191 ? 112.458 10.140 28.326 1.00 17.60 188 ARG A N 1
ATOM 1473 C CA A ARG A 1 191 ? 112.457 11.355 27.504 0.50 18.25 188 ARG A CA 1
ATOM 1474 C CA B ARG A 1 191 ? 112.468 11.348 27.486 0.50 18.32 188 ARG A CA 1
ATOM 1475 C C . ARG A 1 191 ? 111.134 11.515 26.751 1.00 18.68 188 ARG A C 1
ATOM 1476 O O . ARG A 1 191 ? 110.601 12.632 26.625 1.00 17.76 188 ARG A O 1
ATOM 1491 N N . ILE A 1 192 ? 110.587 10.399 26.286 1.00 17.87 189 ILE A N 1
ATOM 1492 C CA . ILE A 1 192 ? 109.317 10.456 25.582 1.00 17.05 189 ILE A CA 1
ATOM 1493 C C . ILE A 1 192 ? 108.168 10.758 26.539 1.00 16.88 189 ILE A C 1
ATOM 1494 O O . ILE A 1 192 ? 107.307 11.613 26.264 1.00 16.59 189 ILE A O 1
ATOM 1499 N N . HIS A 1 193 ? 108.123 10.041 27.643 1.00 17.00 190 HIS A N 1
ATOM 1500 C CA . HIS A 1 193 ? 107.118 10.273 28.650 1.00 17.59 190 HIS A CA 1
ATOM 1501 C C . HIS A 1 193 ? 107.124 11.744 29.122 1.00 18.62 190 HIS A C 1
ATOM 1502 O O . HIS A 1 193 ? 106.070 12.337 29.349 1.00 18.81 190 HIS A O 1
ATOM 1509 N N . ALA A 1 194 ? 108.315 12.317 29.276 1.00 18.50 191 ALA A N 1
ATOM 1510 C CA . ALA A 1 194 ? 108.461 13.689 29.718 1.00 19.29 191 ALA A CA 1
ATOM 1511 C C . ALA A 1 194 ? 107.767 14.712 28.814 1.00 19.69 191 ALA A C 1
ATOM 1512 O O . ALA A 1 194 ? 107.388 15.778 29.302 1.00 20.16 191 ALA A O 1
ATOM 1514 N N . LEU A 1 195 ? 107.556 14.375 27.549 1.00 19.53 192 LEU A N 1
ATOM 1515 C CA . LEU A 1 195 ? 106.843 15.265 26.617 1.00 20.36 192 LEU A CA 1
ATOM 1516 C C . LEU A 1 195 ? 105.425 15.553 27.095 1.00 20.31 192 LEU A C 1
ATOM 1517 O O . LEU A 1 195 ? 104.887 16.595 26.778 1.00 21.55 192 LEU A O 1
ATOM 1522 N N . SER A 1 196 ? 104.858 14.635 27.858 1.00 20.43 193 SER A N 1
ATOM 1523 C CA . SER A 1 196 ? 103.472 14.733 28.312 1.00 21.35 193 SER A CA 1
ATOM 1524 C C . SER A 1 196 ? 103.321 15.675 29.472 1.00 21.72 193 SER A C 1
ATOM 1525 O O . SER A 1 196 ? 102.220 16.158 29.744 1.00 22.28 193 SER A O 1
ATOM 1528 N N . GLY A 1 197 ? 104.404 15.869 30.215 1.00 21.24 194 GLY A N 1
ATOM 1529 C CA . GLY A 1 197 ? 104.385 16.661 31.452 1.00 21.21 194 GLY A CA 1
ATOM 1530 C C . GLY A 1 197 ? 103.760 15.980 32.640 1.00 21.33 194 GLY A C 1
ATOM 1531 O O . GLY A 1 197 ? 103.601 16.598 33.678 1.00 21.27 194 GLY A O 1
ATOM 1532 N N . SER A 1 198 ? 103.445 14.690 32.509 1.00 20.35 195 SER A N 1
ATOM 1533 C CA . SER A 1 198 ? 102.781 13.968 33.551 1.00 20.57 195 SER A CA 1
ATOM 1534 C C . SER A 1 198 ? 103.793 13.308 34.478 1.00 19.87 195 SER A C 1
ATOM 1535 O O . SER A 1 198 ? 104.979 13.271 34.168 1.00 18.78 195 SER A O 1
ATOM 1538 N N . THR A 1 199 ? 103.326 12.848 35.639 1.00 18.76 196 THR A N 1
ATOM 1539 C CA . THR A 1 199 ? 104.214 12.370 36.706 1.00 19.37 196 THR A CA 1
ATOM 1540 C C . THR A 1 199 ? 104.957 11.110 36.227 1.00 19.32 196 THR A C 1
ATOM 1541 O O . THR A 1 199 ? 104.336 10.209 35.690 1.00 18.96 196 THR A O 1
ATOM 1545 N N . PRO A 1 200 ? 106.289 11.066 36.391 1.00 19.41 197 PRO A N 1
ATOM 1546 C CA . PRO A 1 200 ? 107.024 9.834 36.037 1.00 20.01 197 PRO A CA 1
ATOM 1547 C C . PRO A 1 200 ? 106.499 8.579 36.734 1.00 18.10 197 PRO A C 1
ATOM 1548 O O . PRO A 1 200 ? 106.199 8.614 37.919 1.00 18.17 197 PRO A O 1
ATOM 1552 N N . PRO A 1 201 ? 106.329 7.483 35.987 1.00 18.63 198 PRO A N 1
ATOM 1553 C CA . PRO A 1 201 ? 105.881 6.253 36.618 1.00 19.10 198 PRO A CA 1
ATOM 1554 C C . PRO A 1 201 ? 107.001 5.527 37.363 1.00 18.81 198 PRO A C 1
ATOM 1555 O O . PRO A 1 201 ? 108.188 5.783 37.148 1.00 18.09 198 PRO A O 1
ATOM 1559 N N . ALA A 1 202 ? 106.588 4.592 38.201 1.00 18.38 199 ALA A N 1
ATOM 1560 C CA . ALA A 1 202 ? 107.503 3.735 38.921 1.00 17.26 199 ALA A CA 1
ATOM 1561 C C . ALA A 1 202 ? 108.191 2.775 37.973 1.00 16.21 199 ALA A C 1
ATOM 1562 O O . ALA A 1 202 ? 107.737 2.496 36.832 1.00 15.51 199 ALA A O 1
ATOM 1564 N N . ALA A 1 203 ? 109.325 2.245 38.424 1.00 16.53 200 ALA A N 1
ATOM 1565 C CA . ALA A 1 203 ? 110.198 1.517 37.512 1.00 17.06 200 ALA A CA 1
ATOM 1566 C C . ALA A 1 203 ? 109.577 0.268 36.925 1.00 16.83 200 ALA A C 1
ATOM 1567 O O . ALA A 1 203 ? 109.900 -0.110 35.813 1.00 18.11 200 ALA A O 1
ATOM 1569 N N . HIS A 1 204 ? 108.723 -0.413 37.672 1.00 17.33 201 HIS A N 1
ATOM 1570 C CA . HIS A 1 204 ? 108.111 -1.644 37.138 1.00 17.89 201 HIS A CA 1
ATOM 1571 C C . HIS A 1 204 ? 107.061 -1.372 36.043 1.00 18.19 201 HIS A C 1
ATOM 1572 O O . HIS A 1 204 ? 106.820 -2.218 35.192 1.00 17.98 201 HIS A O 1
ATOM 1579 N N . VAL A 1 205 ? 106.457 -0.189 36.065 1.00 18.80 202 VAL A N 1
ATOM 1580 C CA . VAL A 1 205 ? 105.587 0.230 34.948 1.00 18.70 202 VAL A CA 1
ATOM 1581 C C . VAL A 1 205 ? 106.380 0.289 33.654 1.00 19.02 202 VAL A C 1
ATOM 1582 O O . VAL A 1 205 ? 106.008 -0.298 32.591 1.00 18.78 202 VAL A O 1
ATOM 1586 N N . VAL A 1 206 ? 107.528 0.952 33.729 1.00 18.15 203 VAL A N 1
ATOM 1587 C CA . VAL A 1 206 ? 108.389 1.106 32.585 1.00 18.22 203 VAL A CA 1
ATOM 1588 C C . VAL A 1 206 ? 108.949 -0.243 32.146 1.00 18.16 203 VAL A C 1
ATOM 1589 O O . VAL A 1 206 ? 108.970 -0.532 30.961 1.00 18.62 203 VAL A O 1
ATOM 1593 N N . GLU A 1 207 ? 109.424 -1.038 33.101 1.00 17.96 204 GLU A N 1
ATOM 1594 C CA . GLU A 1 207 ? 110.000 -2.358 32.778 1.00 18.97 204 GLU A CA 1
ATOM 1595 C C . GLU A 1 207 ? 109.020 -3.225 31.986 1.00 18.85 204 GLU A C 1
ATOM 1596 O O . GLU A 1 207 ? 109.375 -3.848 30.966 1.00 19.56 204 GLU A O 1
ATOM 1602 N N . GLU A 1 208 ? 107.768 -3.203 32.409 1.00 19.29 205 GLU A N 1
ATOM 1603 C CA . GLU A 1 208 ? 106.733 -3.970 31.720 1.00 19.55 205 GLU A CA 1
ATOM 1604 C C . GLU A 1 208 ? 106.483 -3.428 30.320 1.00 19.01 205 GLU A C 1
ATOM 1605 O O . GLU A 1 208 ? 106.420 -4.200 29.339 1.00 20.30 205 GLU A O 1
ATOM 1611 N N . VAL A 1 209 ? 106.341 -2.110 30.150 1.00 18.38 206 VAL A N 1
ATOM 1612 C CA . VAL A 1 209 ? 106.151 -1.603 28.795 1.00 18.01 206 VAL A CA 1
ATOM 1613 C C . VAL A 1 209 ? 107.294 -2.028 27.892 1.00 18.68 206 VAL A C 1
ATOM 1614 O O . VAL A 1 209 ? 107.073 -2.524 26.778 1.00 19.18 206 VAL A O 1
ATOM 1618 N N . LEU A 1 210 ? 108.528 -1.857 28.374 1.00 18.66 207 LEU A N 1
ATOM 1619 C CA . LEU A 1 210 ? 109.697 -2.195 27.573 1.00 20.00 207 LEU A CA 1
ATOM 1620 C C . LEU A 1 210 ? 109.733 -3.682 27.159 1.00 19.26 207 LEU 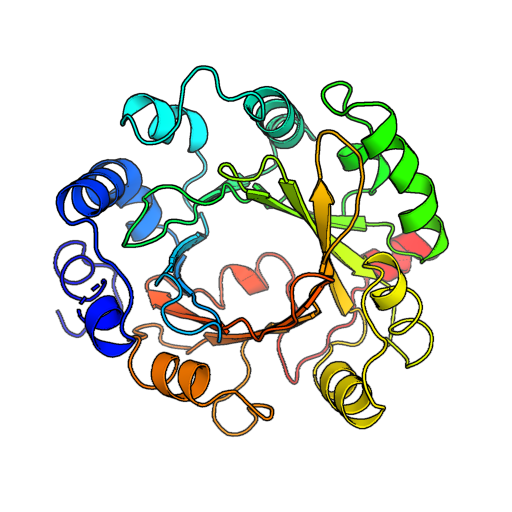A C 1
ATOM 1621 O O . LEU A 1 210 ? 110.141 -4.015 26.035 1.00 20.73 207 LEU A O 1
ATOM 1626 N N . ALA A 1 211 ? 109.269 -4.533 28.051 1.00 19.18 208 ALA A N 1
ATOM 1627 C CA . ALA A 1 211 ? 109.189 -6.007 27.841 1.00 20.22 208 ALA A CA 1
ATOM 1628 C C . ALA A 1 211 ? 108.285 -6.379 26.660 1.00 21.98 208 ALA A C 1
ATOM 1629 O O . ALA A 1 211 ? 108.458 -7.439 26.037 1.00 21.51 208 ALA A O 1
ATOM 1631 N N . TYR A 1 212 ? 107.331 -5.490 26.330 1.00 20.64 209 TYR A N 1
ATOM 1632 C CA . TYR A 1 212 ? 106.336 -5.724 25.290 1.00 20.21 209 TYR A CA 1
ATOM 1633 C C . TYR A 1 212 ? 106.591 -5.037 23.983 1.00 20.03 209 TYR A C 1
ATOM 1634 O O . TYR A 1 212 ? 105.798 -5.175 23.058 1.00 20.02 209 TYR A O 1
ATOM 1643 N N . MET A 1 213 ? 107.717 -4.320 23.869 1.00 20.37 210 MET A N 1
ATOM 1644 C CA . MET A 1 213 ? 108.042 -3.595 22.673 1.00 20.75 210 MET A CA 1
ATOM 1645 C C . MET A 1 213 ? 108.879 -4.420 21.672 1.00 22.31 210 MET A C 1
ATOM 1646 O O . MET A 1 213 ? 109.802 -5.139 22.075 1.00 24.33 210 MET A O 1
ATOM 1651 N N . PRO A 1 214 ? 108.563 -4.305 20.380 1.00 22.71 211 PRO A N 1
ATOM 1652 C CA . PRO A 1 214 ? 109.519 -4.704 19.360 1.00 23.16 211 PRO A CA 1
ATOM 1653 C C . PRO A 1 214 ? 110.786 -3.844 19.431 1.00 23.71 211 PRO A C 1
ATOM 1654 O O . PRO A 1 214 ? 110.773 -2.702 19.940 1.00 22.70 211 PRO A O 1
ATOM 1658 N N . GLU A 1 215 ? 111.873 -4.356 18.853 1.00 23.81 212 GLU A N 1
ATOM 1659 C CA . GLU A 1 215 ? 113.127 -3.632 18.907 1.00 24.01 212 GLU A CA 1
ATOM 1660 C C . GLU A 1 215 ? 112.997 -2.219 18.331 1.00 23.21 212 GLU A C 1
ATOM 1661 O O . GLU A 1 215 ? 113.403 -1.262 18.953 1.00 22.40 212 GLU A O 1
ATOM 1667 N N . ASP A 1 216 ? 112.455 -2.087 17.132 1.00 22.59 213 ASP A N 1
ATOM 1668 C CA . ASP A 1 216 ? 112.216 -0.788 16.555 1.00 22.53 213 ASP A CA 1
ATOM 1669 C C . ASP A 1 216 ? 110.750 -0.396 16.884 1.00 22.15 213 ASP A C 1
ATOM 1670 O O . ASP A 1 216 ? 109.822 -0.868 16.280 1.00 22.79 213 ASP A O 1
ATOM 1675 N N . TYR A 1 217 ? 110.624 0.449 17.882 1.00 20.55 214 TYR A N 1
ATOM 1676 C CA . TYR A 1 217 ? 109.376 0.643 18.634 1.00 20.70 214 TYR A CA 1
ATOM 1677 C C . TYR A 1 217 ? 108.523 1.727 17.986 1.00 21.02 214 TYR A C 1
ATOM 1678 O O . TYR A 1 217 ? 109.017 2.593 17.251 1.00 20.11 214 TYR A O 1
ATOM 1687 N N . SER A 1 218 ? 107.230 1.695 18.322 1.00 21.37 215 SER A N 1
ATOM 1688 C CA . SER A 1 218 ? 106.299 2.724 17.947 1.00 21.88 215 SER A CA 1
ATOM 1689 C C . SER A 1 218 ? 105.979 3.623 19.140 1.00 19.80 215 SER A C 1
ATOM 1690 O O . SER A 1 218 ? 106.103 3.216 20.284 1.00 20.71 215 SER A O 1
ATOM 1693 N N . VAL A 1 219 ? 105.568 4.846 18.877 1.00 19.20 216 VAL A N 1
ATOM 1694 C CA . VAL A 1 219 ? 104.947 5.638 19.938 1.00 18.49 216 VAL A CA 1
ATOM 1695 C C . VAL A 1 219 ? 103.908 6.554 19.311 1.00 17.99 216 VAL A C 1
ATOM 1696 O O . VAL A 1 219 ? 104.152 7.162 18.254 1.00 17.48 216 VAL A O 1
ATOM 1700 N N . ALA A 1 220 ? 102.749 6.651 19.952 1.00 16.97 217 ALA A N 1
ATOM 1701 C CA . ALA A 1 220 ? 101.693 7.547 19.505 1.00 18.08 217 ALA A CA 1
ATOM 1702 C C . ALA A 1 220 ? 101.729 8.787 20.387 1.00 16.58 217 ALA A C 1
ATOM 1703 O O . ALA A 1 220 ? 101.526 8.691 21.575 1.00 18.19 217 ALA A O 1
ATOM 1705 N N . ILE A 1 221 ? 101.914 9.944 19.777 1.00 16.58 218 ILE A N 1
ATOM 1706 C CA . ILE A 1 221 ? 102.055 11.198 20.517 1.00 17.65 218 ILE A CA 1
ATOM 1707 C C . ILE A 1 221 ? 100.831 12.067 20.234 1.00 17.33 218 ILE A C 1
ATOM 1708 O O . ILE A 1 221 ? 100.522 12.312 19.057 1.00 19.35 218 ILE A O 1
ATOM 1713 N N . THR A 1 222 ? 100.154 12.514 21.298 1.00 18.17 219 THR A N 1
ATOM 1714 C CA . THR A 1 222 ? 98.942 13.350 21.181 1.00 19.44 219 THR A CA 1
ATOM 1715 C C . THR A 1 222 ? 99.348 14.809 21.079 1.00 19.70 219 THR A C 1
ATOM 1716 O O . THR A 1 222 ? 99.949 15.341 21.981 1.00 19.43 219 THR A O 1
ATOM 1720 N N . LEU A 1 223 ? 99.001 15.423 19.960 1.00 20.77 220 LEU A N 1
ATOM 1721 C CA . LEU A 1 223 ? 99.421 16.773 19.629 1.00 22.30 220 LEU A CA 1
ATOM 1722 C C . LEU A 1 223 ? 98.167 17.657 19.434 1.00 22.75 220 LEU A C 1
ATOM 1723 O O . LEU A 1 223 ? 97.303 17.334 18.648 1.00 22.90 220 LEU A O 1
ATOM 1728 N N . ASP A 1 224 ? 98.070 18.739 20.202 1.00 23.28 221 ASP A N 1
ATOM 1729 C CA . ASP A 1 224 ? 97.023 19.740 20.037 1.00 23.90 221 ASP A CA 1
ATOM 1730 C C . ASP A 1 224 ? 97.349 20.489 18.742 1.00 24.96 221 ASP A C 1
ATOM 1731 O O . ASP A 1 224 ? 98.480 20.961 18.529 1.00 24.39 221 ASP A O 1
ATOM 1736 N N . LEU A 1 225 ? 96.397 20.512 17.824 1.00 25.33 222 LEU A N 1
ATOM 1737 C CA . LEU A 1 225 ? 96.688 20.998 16.475 1.00 26.35 222 LEU A CA 1
ATOM 1738 C C . LEU A 1 225 ? 96.527 22.508 16.358 1.00 27.50 222 LEU A C 1
ATOM 1739 O O . LEU A 1 225 ? 96.766 23.049 15.269 1.00 28.08 222 LEU A O 1
ATOM 1744 N N . HIS A 1 226 ? 96.124 23.161 17.445 1.00 28.54 223 HIS A N 1
ATOM 1745 C CA A HIS A 1 226 ? 96.153 24.633 17.537 0.50 29.32 223 HIS A CA 1
ATOM 1746 C CA B HIS A 1 226 ? 96.148 24.626 17.527 0.50 29.62 223 HIS A CA 1
ATOM 1747 C C . HIS A 1 226 ? 97.401 25.129 18.268 1.00 29.12 223 HIS A C 1
ATOM 1748 O O . HIS A 1 226 ? 98.088 26.041 17.793 1.00 29.97 223 HIS A O 1
ATOM 1761 N N . SER A 1 227 ? 97.716 24.527 19.419 1.00 28.54 224 SER A N 1
ATOM 1762 C CA . SER A 1 227 ? 98.791 25.022 20.289 1.00 27.17 224 SER A CA 1
ATOM 1763 C C . SER A 1 227 ? 100.119 24.305 20.170 1.00 26.73 224 SER A C 1
ATOM 1764 O O . SER A 1 227 ? 101.149 24.815 20.633 1.00 26.01 224 SER A O 1
ATOM 1767 N N . GLY A 1 228 ? 100.113 23.082 19.628 1.00 24.52 225 GLY A N 1
ATOM 1768 C CA . GLY A 1 228 ? 101.330 22.281 19.622 1.00 23.26 225 GLY A CA 1
ATOM 1769 C C . GLY A 1 228 ? 101.620 21.618 20.958 1.00 21.97 225 GLY A C 1
ATOM 1770 O O . GLY A 1 228 ? 102.634 20.937 21.091 1.00 22.45 225 GLY A O 1
ATOM 1771 N N . ASP A 1 229 ? 100.752 21.802 21.948 1.00 20.93 226 ASP A N 1
ATOM 1772 C CA A ASP A 1 229 ? 100.944 21.156 23.250 0.50 20.43 226 ASP A CA 1
ATOM 1773 C CA B ASP A 1 229 ? 100.926 21.156 23.239 0.50 20.91 226 ASP A CA 1
ATOM 1774 C C . ASP A 1 229 ? 100.851 19.628 23.072 1.00 19.81 226 ASP A C 1
ATOM 1775 O O . ASP A 1 229 ? 100.085 19.134 22.222 1.00 18.22 226 ASP A O 1
ATOM 1784 N N . ILE A 1 230 ? 101.644 18.915 23.863 1.00 19.88 227 ILE A N 1
ATOM 1785 C CA . ILE A 1 230 ? 101.607 17.457 23.927 1.00 19.82 227 ILE A CA 1
ATOM 1786 C C . ILE A 1 230 ? 101.169 17.146 25.342 1.00 21.36 227 ILE A C 1
ATOM 1787 O O . ILE A 1 230 ? 101.850 17.508 26.308 1.00 22.90 227 ILE A O 1
ATOM 1792 N N A GLU A 1 231 ? 100.011 16.531 25.522 0.50 22.08 228 GLU A N 1
ATOM 1793 N N B GLU A 1 231 ? 100.021 16.478 25.397 0.50 22.29 228 GLU A N 1
ATOM 1794 C CA A GLU A 1 231 ? 99.591 16.144 26.878 0.50 22.13 228 GLU A CA 1
ATOM 1795 C CA B GLU A 1 231 ? 99.301 16.144 26.617 0.50 22.33 228 GLU A CA 1
ATOM 1796 C C A GLU A 1 231 ? 99.351 14.635 27.010 0.50 21.62 228 GLU A C 1
ATOM 1797 C C B GLU A 1 231 ? 99.465 14.661 27.028 0.50 21.80 228 GLU A C 1
ATOM 1798 O O A GLU A 1 231 ? 98.742 14.229 27.975 0.50 21.44 228 GLU A O 1
ATOM 1799 O O B GLU A 1 231 ? 99.347 14.318 28.209 0.50 21.16 228 GLU A O 1
ATOM 1810 N N . ARG A 1 232 ? 99.810 13.819 26.058 1.00 21.57 229 ARG A N 1
ATOM 1811 C CA . ARG A 1 232 ? 99.678 12.352 26.202 1.00 19.52 229 ARG A CA 1
ATOM 1812 C C . ARG A 1 232 ? 100.599 11.627 25.219 1.00 18.06 229 ARG A C 1
ATOM 1813 O O . ARG A 1 232 ? 100.823 12.086 24.104 1.00 18.13 229 ARG A O 1
ATOM 1821 N N . VAL A 1 233 ? 101.172 10.517 25.676 1.00 17.07 230 VAL A N 1
ATOM 1822 C CA . VAL A 1 233 ? 101.932 9.623 24.842 1.00 16.33 230 VAL A CA 1
ATOM 1823 C C . VAL A 1 233 ? 101.422 8.186 25.136 1.00 16.24 230 VAL A C 1
ATOM 1824 O O . VAL A 1 233 ? 100.929 7.893 26.230 1.00 17.15 230 VAL A O 1
ATOM 1828 N N . CYS A 1 234 ? 101.586 7.326 24.160 1.00 16.88 231 CYS A N 1
ATOM 1829 C CA A CYS A 1 234 ? 101.057 5.969 24.201 0.50 16.94 231 CYS A CA 1
ATOM 1830 C CA B CYS A 1 234 ? 101.109 5.962 24.281 0.50 17.35 231 CYS A CA 1
ATOM 1831 C C . CYS A 1 234 ? 102.050 5.006 23.564 1.00 16.92 231 CYS A C 1
ATOM 1832 O O . CYS A 1 234 ? 102.555 5.303 22.458 1.00 17.23 231 CYS A O 1
ATOM 1837 N N . PHE A 1 235 ? 102.311 3.899 24.250 1.00 17.15 232 PHE A N 1
ATOM 1838 C CA . PHE A 1 235 ? 103.087 2.776 23.729 1.00 18.12 232 PHE A CA 1
ATOM 1839 C C . PHE A 1 235 ? 102.130 1.594 23.658 1.00 18.74 232 PHE A C 1
ATOM 1840 O O . PHE A 1 235 ? 101.286 1.420 24.519 1.00 18.84 232 PHE A O 1
ATOM 1848 N N . TYR A 1 236 ? 102.286 0.757 22.651 1.00 18.97 233 TYR A N 1
ATOM 1849 C CA . TYR A 1 236 ? 101.368 -0.331 22.498 1.00 19.12 233 TYR A CA 1
ATOM 1850 C C . TYR A 1 236 ? 102.055 -1.579 21.938 1.00 18.33 233 TYR A C 1
ATOM 1851 O O . TYR A 1 236 ? 103.126 -1.463 21.320 1.00 18.01 233 TYR A O 1
ATOM 1860 N N . ALA A 1 237 ? 101.390 -2.711 22.134 1.00 17.45 234 ALA A N 1
ATOM 1861 C CA . ALA A 1 237 ? 101.854 -4.052 21.724 1.00 17.40 234 ALA A CA 1
ATOM 1862 C C . ALA A 1 237 ? 100.723 -4.675 20.887 1.00 17.93 234 ALA A C 1
ATOM 1863 O O . ALA A 1 237 ? 99.573 -4.701 21.343 1.00 18.44 234 ALA A O 1
ATOM 1865 N N . LEU A 1 238 ? 101.069 -5.174 19.707 1.00 19.09 235 LEU A N 1
ATOM 1866 C CA . LEU A 1 238 ? 100.103 -5.732 18.743 1.00 19.01 235 LEU A CA 1
ATOM 1867 C C . LEU A 1 238 ? 100.068 -7.284 18.787 1.00 20.87 235 LEU A C 1
ATOM 1868 O O . LEU A 1 238 ? 101.125 -7.950 18.847 1.00 19.20 235 LEU A O 1
ATOM 1873 N N . LYS A 1 239 ? 98.852 -7.821 18.763 1.00 21.26 236 LYS A N 1
ATOM 1874 C CA . LYS A 1 239 ? 98.586 -9.280 18.664 1.00 22.61 236 LYS A CA 1
ATOM 1875 C C . LYS A 1 239 ? 99.231 -10.034 19.789 1.00 22.88 236 LYS A C 1
ATOM 1876 O O . LYS A 1 239 ? 99.972 -11.003 19.579 1.00 22.00 236 LYS A O 1
ATOM 1882 N N . VAL A 1 240 ? 98.931 -9.593 21.004 1.00 21.85 237 VAL A N 1
ATOM 1883 C CA . VAL A 1 240 ? 99.419 -10.199 22.185 1.00 22.41 237 VAL A CA 1
ATOM 1884 C C . VAL A 1 240 ? 98.515 -11.397 22.471 1.00 24.36 237 VAL A C 1
ATOM 1885 O O . VAL A 1 240 ? 97.300 -11.236 22.555 1.00 24.77 237 VAL A O 1
ATOM 1889 N N . PRO A 1 241 ? 99.108 -12.594 22.594 1.00 26.53 238 PRO A N 1
ATOM 1890 C CA . PRO A 1 241 ? 98.257 -13.767 22.836 1.00 27.90 238 PRO A CA 1
ATOM 1891 C C . PRO A 1 241 ? 97.660 -13.699 24.216 1.00 28.43 238 PRO A C 1
ATOM 1892 O O . PRO A 1 241 ? 98.274 -13.133 25.133 1.00 27.02 238 PRO A O 1
ATOM 1896 N N . LYS A 1 242 ? 96.463 -14.260 24.389 1.00 30.01 239 LYS A N 1
ATOM 1897 C CA . LYS A 1 242 ? 95.786 -14.136 25.681 1.00 31.20 239 LYS A CA 1
ATOM 1898 C C . LYS A 1 242 ? 96.607 -14.719 26.831 1.00 31.54 239 LYS A C 1
ATOM 1899 O O . LYS A 1 242 ? 96.563 -14.193 27.944 1.00 31.67 239 LYS A O 1
ATOM 1905 N N . ASN A 1 243 ? 97.412 -15.738 26.583 1.00 30.50 240 ASN A N 1
ATOM 1906 C CA . ASN A 1 243 ? 98.226 -16.281 27.691 1.00 31.50 240 ASN A CA 1
ATOM 1907 C C . ASN A 1 243 ? 99.521 -15.500 27.985 1.00 30.80 240 ASN A C 1
ATOM 1908 O O . ASN A 1 243 ? 100.303 -15.905 28.832 1.00 31.02 240 ASN A O 1
ATOM 1913 N N . ALA A 1 244 ? 99.754 -14.386 27.282 1.00 28.38 241 ALA A N 1
ATOM 1914 C CA . ALA A 1 244 ? 100.97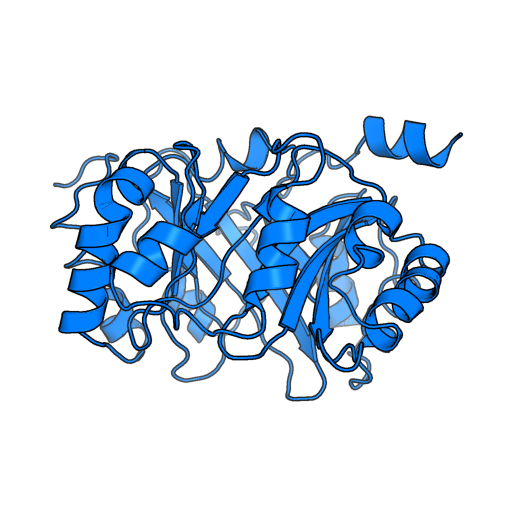7 -13.576 27.472 1.00 27.14 241 ALA A CA 1
ATOM 1915 C C . ALA A 1 244 ? 100.595 -12.109 27.727 1.00 25.57 241 ALA A C 1
ATOM 1916 O O . ALA A 1 244 ? 101.426 -11.226 27.607 1.00 24.31 241 ALA A O 1
ATOM 1918 N N . LEU A 1 245 ? 99.340 -11.874 28.080 1.00 24.27 242 LEU A N 1
ATOM 1919 C CA . LEU A 1 245 ? 98.887 -10.501 28.350 1.00 23.21 242 LEU A CA 1
ATOM 1920 C C . LEU A 1 245 ? 99.666 -9.911 29.523 1.00 22.66 242 LEU A C 1
ATOM 1921 O O . LEU A 1 245 ? 99.958 -10.586 30.561 1.00 20.48 242 LEU A O 1
ATOM 1926 N N . PRO A 1 246 ? 99.945 -8.604 29.438 1.00 21.98 243 PRO A N 1
ATOM 1927 C CA . PRO A 1 246 ? 100.508 -7.932 30.595 1.00 21.57 243 PRO A CA 1
ATOM 1928 C C . PRO A 1 246 ? 99.451 -7.820 31.682 1.00 22.40 243 PRO A C 1
ATOM 1929 O O . PRO A 1 246 ? 98.310 -8.257 31.477 1.00 22.01 243 PRO A O 1
ATOM 1933 N N . ARG A 1 247 ? 99.792 -7.209 32.814 1.00 21.60 244 ARG A N 1
ATOM 1934 C CA . ARG A 1 247 ? 98.796 -6.875 33.833 1.00 22.06 244 ARG A CA 1
ATOM 1935 C C . ARG A 1 247 ? 97.795 -5.908 33.218 1.00 20.04 244 ARG A C 1
ATOM 1936 O O . ARG A 1 247 ? 98.183 -4.950 32.539 1.00 19.23 244 ARG A O 1
ATOM 1940 N N . ILE A 1 248 ? 96.503 -6.179 33.412 1.00 19.83 245 ILE A N 1
ATOM 1941 C CA . ILE A 1 248 ? 95.473 -5.323 32.765 1.00 18.27 245 ILE A CA 1
ATOM 1942 C C . ILE A 1 248 ? 94.371 -4.981 33.732 1.00 17.60 245 ILE A C 1
ATOM 1943 O O . ILE A 1 248 ? 94.063 -5.756 34.639 1.00 18.78 245 ILE A O 1
ATOM 1948 N N . PRO A 1 249 ? 93.787 -3.795 33.583 1.00 16.96 246 PRO A N 1
ATOM 1949 C CA . PRO A 1 249 ? 92.622 -3.430 34.397 1.00 17.39 246 PRO A CA 1
ATOM 1950 C C . PRO A 1 249 ? 91.469 -4.413 34.189 1.00 17.35 246 PRO A C 1
ATOM 1951 O O . PRO A 1 249 ? 91.281 -4.957 33.090 1.00 16.87 246 PRO A O 1
ATOM 1955 N N . THR A 1 250 ? 90.702 -4.608 35.235 1.00 18.09 247 THR A N 1
ATOM 1956 C CA . THR A 1 250 ? 89.559 -5.524 35.145 1.00 19.40 247 THR A CA 1
ATOM 1957 C C . THR A 1 250 ? 88.598 -5.126 34.007 1.00 18.22 247 THR A C 1
ATOM 1958 O O . THR A 1 250 ? 88.083 -5.993 33.342 1.00 17.47 247 THR A O 1
ATOM 1962 N N . ARG A 1 251 ? 88.445 -3.828 33.679 1.00 17.62 248 ARG A N 1
ATOM 1963 C CA . ARG A 1 251 ? 87.577 -3.439 32.573 1.00 17.14 248 ARG A CA 1
ATOM 1964 C C . ARG A 1 251 ? 88.108 -3.902 31.238 1.00 16.49 248 ARG A C 1
ATOM 1965 O O . ARG A 1 251 ? 87.344 -4.309 30.378 1.00 16.04 248 ARG A O 1
ATOM 1973 N N . ILE A 1 252 ? 89.429 -3.879 31.065 1.00 16.04 249 ILE A N 1
ATOM 1974 C CA . ILE A 1 252 ? 90.038 -4.386 29.866 1.00 15.51 249 ILE A CA 1
ATOM 1975 C C . ILE A 1 252 ? 89.916 -5.915 29.771 1.00 15.65 249 ILE A C 1
ATOM 1976 O O . ILE A 1 252 ? 89.682 -6.446 28.670 1.00 16.42 249 ILE A O 1
ATOM 1981 N N . ALA A 1 253 ? 90.127 -6.612 30.883 1.00 16.99 250 ALA A N 1
ATOM 1982 C CA . ALA A 1 253 ? 89.975 -8.075 30.878 1.00 17.90 250 ALA A CA 1
ATOM 1983 C C . ALA A 1 253 ? 88.553 -8.475 30.469 1.00 18.68 250 ALA A C 1
ATOM 1984 O O . ALA A 1 253 ? 88.360 -9.363 29.613 1.00 18.81 250 ALA A O 1
ATOM 1986 N N . ARG A 1 254 ? 87.570 -7.778 31.044 1.00 18.20 251 ARG A N 1
ATOM 1987 C CA . ARG A 1 254 ? 86.165 -7.961 30.654 1.00 18.78 251 ARG A CA 1
ATOM 1988 C C . ARG A 1 254 ? 85.929 -7.695 29.174 1.00 18.11 251 ARG A C 1
ATOM 1989 O O . ARG A 1 254 ? 85.347 -8.543 28.477 1.00 18.53 251 ARG A O 1
ATOM 1997 N N . PHE A 1 255 ? 86.412 -6.559 28.660 1.00 17.41 252 PHE A N 1
ATOM 1998 C CA . PHE A 1 255 ? 86.315 -6.245 27.267 1.00 16.77 252 PHE A CA 1
ATOM 1999 C C . PHE A 1 255 ? 86.848 -7.350 26.367 1.00 17.99 252 PHE A C 1
ATOM 2000 O O . PHE A 1 255 ? 86.204 -7.717 25.409 1.00 17.45 252 PHE A O 1
ATOM 2008 N N . LEU A 1 256 ? 88.035 -7.858 26.676 1.00 17.23 253 LEU A N 1
ATOM 2009 C CA . LEU A 1 256 ? 88.667 -8.870 25.834 1.00 18.82 253 LEU A CA 1
ATOM 2010 C C . LEU A 1 256 ? 87.919 -10.217 25.867 1.00 20.11 253 LEU A C 1
ATOM 2011 O O . LEU A 1 256 ? 87.998 -11.000 24.893 1.00 20.24 253 LEU A O 1
ATOM 2016 N N . GLU A 1 257 ? 87.173 -10.428 26.940 1.00 20.84 254 GLU A N 1
ATOM 2017 C CA A GLU A 1 257 ? 86.350 -11.629 27.154 0.50 21.87 254 GLU A CA 1
ATOM 2018 C CA B GLU A 1 257 ? 86.371 -11.647 27.086 0.50 22.07 254 GLU A CA 1
ATOM 2019 C C . GLU A 1 257 ? 85.010 -11.508 26.405 1.00 22.31 254 GLU A C 1
ATOM 2020 O O . GLU A 1 257 ? 84.485 -12.498 25.880 1.00 23.28 254 GLU A O 1
ATOM 2031 N N . VAL A 1 258 ? 84.449 -10.300 26.339 1.00 19.91 255 VAL A N 1
ATOM 2032 C CA . VAL A 1 258 ? 83.079 -10.131 25.796 1.00 19.11 255 VAL A CA 1
ATOM 2033 C C . VAL A 1 258 ? 82.988 -9.648 24.373 1.00 19.06 255 VAL A C 1
ATOM 2034 O O . VAL A 1 258 ? 82.026 -9.981 23.670 1.00 20.45 255 VAL A O 1
ATOM 2038 N N . ALA A 1 259 ? 83.970 -8.892 23.884 1.00 17.85 256 ALA A N 1
ATOM 2039 C CA . ALA A 1 259 ? 83.941 -8.385 22.524 1.00 18.36 256 ALA A CA 1
ATOM 2040 C C . ALA A 1 259 ? 84.209 -9.562 21.564 1.00 18.82 256 ALA A C 1
ATOM 2041 O O . ALA A 1 259 ? 85.224 -10.240 21.702 1.00 19.01 256 ALA A O 1
ATOM 2043 N N . PRO A 1 260 ? 83.290 -9.829 20.620 1.00 18.62 257 PRO A N 1
ATOM 2044 C CA . PRO A 1 260 ? 83.469 -11.039 19.792 1.00 19.29 257 PRO A CA 1
ATOM 2045 C C . PRO A 1 260 ? 84.530 -10.833 18.689 1.00 19.10 257 PRO A C 1
ATOM 2046 O O . PRO A 1 260 ? 84.635 -9.742 18.105 1.00 17.38 257 PRO A O 1
ATOM 2050 N N . SER A 1 261 ? 85.321 -11.878 18.432 1.00 18.52 258 SER A N 1
ATOM 2051 C CA . SER A 1 261 ? 86.255 -11.932 17.327 1.00 18.03 258 SER A CA 1
ATOM 2052 C C . SER A 1 261 ? 85.957 -13.160 16.472 1.00 19.79 258 SER A C 1
ATOM 2053 O O . SER A 1 261 ? 85.805 -14.273 17.020 1.00 19.83 258 SER A O 1
ATOM 2056 N N . HIS A 1 262 ? 85.868 -12.935 15.175 1.00 19.29 259 HIS A N 1
ATOM 2057 C CA . HIS A 1 262 ? 85.585 -13.973 14.173 1.00 21.75 259 HIS A CA 1
ATOM 2058 C C . HIS A 1 262 ? 86.755 -14.252 13.261 1.00 22.73 259 HIS A C 1
ATOM 2059 O O . HIS A 1 262 ? 86.688 -15.177 12.416 1.00 23.48 259 HIS A O 1
ATOM 2066 N N . ASP A 1 263 ? 87.842 -13.495 13.425 1.00 22.63 260 ASP A N 1
ATOM 2067 C CA . ASP A 1 263 ? 89.018 -13.699 12.589 1.00 23.51 260 ASP A CA 1
ATOM 2068 C C . ASP A 1 263 ? 89.634 -15.093 12.837 1.00 24.50 260 ASP A C 1
ATOM 2069 O O . ASP A 1 263 ? 89.619 -15.587 13.945 1.00 24.18 260 ASP A O 1
ATOM 2074 N N . VAL A 1 264 ? 90.186 -15.709 11.799 1.00 26.54 261 VAL A N 1
ATOM 2075 C CA A VAL A 1 264 ? 90.826 -17.008 12.007 0.50 27.40 261 VAL A CA 1
ATOM 2076 C CA B VAL A 1 264 ? 90.877 -16.996 11.962 0.50 27.39 261 VAL A CA 1
ATOM 2077 C C . VAL A 1 264 ? 92.001 -16.835 12.963 1.00 27.93 261 VAL A C 1
ATOM 2078 O O . VAL A 1 264 ? 92.168 -17.647 13.848 1.00 28.07 261 VAL A O 1
ATOM 2085 N N . GLU A 1 265 ? 92.742 -15.730 12.821 1.00 28.74 262 GLU A N 1
ATOM 2086 C CA . GLU A 1 265 ? 93.841 -15.378 13.699 1.00 30.23 262 GLU A CA 1
ATOM 2087 C C . GLU A 1 265 ? 93.416 -14.198 14.613 1.00 28.74 262 GLU A C 1
ATOM 2088 O O . GLU A 1 265 ? 93.363 -13.065 14.160 1.00 28.51 262 GLU A O 1
ATOM 2094 N N . GLU A 1 266 ? 93.095 -14.499 15.860 1.00 28.17 263 GLU A N 1
ATOM 2095 C CA . GLU A 1 266 ? 92.682 -13.474 16.862 1.00 28.16 263 GLU A CA 1
ATOM 2096 C C . GLU A 1 266 ? 93.780 -12.435 17.016 1.00 26.41 263 GLU A C 1
ATOM 2097 O O . GLU A 1 266 ? 94.969 -12.766 17.000 1.00 23.96 263 GLU A O 1
ATOM 2103 N N . CYS A 1 267 ? 93.404 -11.164 17.163 1.00 24.83 264 CYS A N 1
ATOM 2104 C CA . CYS A 1 267 ? 94.388 -10.112 17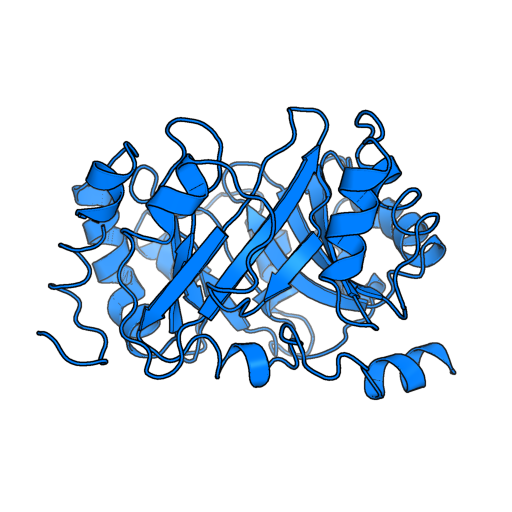.332 1.00 22.88 264 CYS A CA 1
ATOM 2105 C C . CYS A 1 267 ? 93.916 -9.164 18.432 1.00 21.94 264 CYS A C 1
ATOM 2106 O O . CYS A 1 267 ? 92.925 -8.467 18.245 1.00 21.23 264 CYS A O 1
ATOM 2109 N N . ASN A 1 268 ? 94.580 -9.206 19.575 1.00 20.43 265 ASN A N 1
ATOM 2110 C CA . ASN A 1 268 ? 94.347 -8.272 20.676 1.00 20.93 265 ASN A CA 1
ATOM 2111 C C . ASN A 1 268 ? 95.519 -7.298 20.730 1.00 20.99 265 ASN A C 1
ATOM 2112 O O . ASN A 1 268 ? 96.701 -7.685 20.481 1.00 19.98 265 ASN A O 1
ATOM 2117 N N . VAL A 1 269 ? 95.204 -6.061 21.106 1.00 20.58 266 VAL A N 1
ATOM 2118 C CA . VAL A 1 269 ? 96.170 -4.966 21.154 1.00 18.80 266 VAL A CA 1
ATOM 2119 C C . VAL A 1 269 ? 96.042 -4.376 22.556 1.00 18.93 266 VAL A C 1
ATOM 2120 O O . VAL A 1 269 ? 94.938 -4.207 23.054 1.00 17.37 266 VAL A O 1
ATOM 2124 N N . ILE A 1 270 ? 97.175 -4.122 23.218 1.00 17.76 267 ILE A N 1
ATOM 2125 C CA . ILE A 1 270 ? 97.216 -3.424 24.516 1.00 17.64 267 ILE A CA 1
ATOM 2126 C C . ILE A 1 270 ? 98.022 -2.142 24.349 1.00 18.88 267 ILE A C 1
ATOM 2127 O O . ILE A 1 270 ? 99.138 -2.170 23.790 1.00 17.81 267 ILE A O 1
ATOM 2132 N N . GLY A 1 271 ? 97.485 -1.017 24.862 1.00 18.59 268 GLY A N 1
ATOM 2133 C CA . GLY A 1 271 ? 98.184 0.270 24.802 1.00 18.34 268 GLY A CA 1
ATOM 2134 C C . GLY A 1 271 ? 98.263 0.900 26.186 1.00 17.66 268 GLY A C 1
ATOM 2135 O O . GLY A 1 271 ? 97.304 0.805 26.991 1.00 18.49 268 GLY A O 1
ATOM 2136 N N . TRP A 1 272 ? 99.423 1.492 26.515 1.00 16.72 269 TRP A N 1
ATOM 2137 C CA . TRP A 1 272 ? 99.574 2.176 27.760 1.00 16.38 269 TRP A CA 1
ATOM 2138 C C . TRP A 1 272 ? 99.584 3.661 27.458 1.00 16.56 269 TRP A C 1
ATOM 2139 O O . TRP A 1 272 ? 100.508 4.152 26.801 1.00 16.25 269 TRP A O 1
ATOM 2150 N N . SER A 1 273 ? 98.587 4.388 27.959 1.00 16.49 270 SER A N 1
ATOM 2151 C CA . SER A 1 273 ? 98.456 5.803 27.668 1.00 16.02 270 SER A CA 1
ATOM 2152 C C . SER A 1 273 ? 98.800 6.598 28.902 1.00 16.03 270 SER A C 1
ATOM 2153 O O . SER A 1 273 ? 98.190 6.420 29.931 1.00 16.09 270 SER A O 1
ATOM 2156 N N . PHE A 1 274 ? 99.740 7.527 28.755 1.00 16.27 271 PHE A N 1
ATOM 2157 C CA . PHE A 1 274 ? 100.246 8.348 29.871 1.00 15.54 271 PHE A CA 1
ATOM 2158 C C . PHE A 1 274 ? 99.982 9.806 29.539 1.00 15.53 271 PHE A C 1
ATOM 2159 O O . PHE A 1 274 ? 100.381 10.288 28.484 1.00 16.09 271 PHE A O 1
ATOM 2167 N N . GLY A 1 275 ? 99.299 10.504 30.437 1.00 15.79 272 GLY A N 1
ATOM 2168 C CA . GLY A 1 275 ? 98.970 11.905 30.220 1.00 16.16 272 GLY A CA 1
ATOM 2169 C C . GLY A 1 275 ? 98.530 12.613 31.461 1.00 15.84 272 GLY A C 1
ATOM 2170 O O . GLY A 1 275 ? 98.107 12.004 32.397 1.00 15.58 272 GLY A O 1
ATOM 2171 N N . ARG A 1 276 ? 98.561 13.940 31.409 1.00 17.94 273 ARG A N 1
ATOM 2172 C CA . ARG A 1 276 ? 98.339 14.781 32.577 1.00 20.46 273 ARG A CA 1
ATOM 2173 C C . ARG A 1 276 ? 96.967 14.624 33.181 1.00 19.71 273 ARG A C 1
ATOM 2174 O O . ARG A 1 276 ? 96.820 14.709 34.393 1.00 19.82 273 ARG A O 1
ATOM 2182 N N . SER A 1 277 ? 95.956 14.346 32.359 1.00 19.18 274 SER A N 1
ATOM 2183 C CA . SER A 1 277 ? 94.615 14.145 32.891 1.00 19.77 274 SER A CA 1
ATOM 2184 C C . SER A 1 277 ? 94.408 12.783 33.615 1.00 20.86 274 SER A C 1
ATOM 2185 O O . SER A 1 277 ? 93.363 12.551 34.258 1.00 21.01 274 SER A O 1
ATOM 2188 N N . GLY A 1 278 ? 95.403 11.898 33.526 1.00 18.78 275 GLY A N 1
ATOM 2189 C CA . GLY A 1 278 ? 95.325 10.562 34.111 1.00 18.30 275 GLY A CA 1
ATOM 2190 C C . GLY A 1 278 ? 95.751 9.499 33.112 1.00 17.30 275 GLY A C 1
ATOM 2191 O O . GLY A 1 278 ? 95.543 9.637 31.894 1.00 17.90 275 GLY A O 1
ATOM 2192 N N . ASP A 1 279 ? 96.410 8.472 33.610 1.00 16.68 276 ASP A N 1
ATOM 2193 C CA . ASP A 1 279 ? 96.863 7.383 32.768 1.00 16.54 276 ASP A CA 1
ATOM 2194 C C . ASP A 1 279 ? 95.697 6.401 32.573 1.00 16.48 276 ASP A C 1
ATOM 2195 O O . ASP A 1 279 ? 94.791 6.337 33.418 1.00 16.76 276 ASP A O 1
ATOM 2200 N N . TYR A 1 280 ? 95.761 5.627 31.503 1.00 16.82 277 TYR A N 1
ATOM 2201 C CA . TYR A 1 280 ? 94.849 4.522 31.320 1.00 15.87 277 TYR A CA 1
ATOM 2202 C C . TYR A 1 280 ? 95.443 3.478 30.403 1.00 17.27 277 TYR A C 1
ATOM 2203 O O . TYR A 1 280 ? 96.536 3.670 29.816 1.00 16.37 277 TYR A O 1
ATOM 2212 N N . VAL A 1 281 ? 94.714 2.359 30.277 1.00 17.27 278 VAL A N 1
ATOM 2213 C CA . VAL A 1 281 ? 95.085 1.303 29.373 1.00 16.67 278 VAL A CA 1
ATOM 2214 C C . VAL A 1 281 ? 94.032 1.231 28.274 1.00 17.07 278 VAL A C 1
ATOM 2215 O O . VAL A 1 281 ? 92.831 1.294 28.543 1.00 17.79 278 VAL A O 1
ATOM 2219 N N A LYS A 1 282 ? 94.514 1.148 27.036 0.50 17.15 279 LYS A N 1
ATOM 2220 N N B LYS A 1 282 ? 94.467 1.112 27.042 0.50 17.43 279 LYS A N 1
ATOM 2221 C CA A LYS A 1 282 ? 93.704 1.007 25.810 0.50 17.38 279 LYS A CA 1
ATOM 2222 C CA B LYS A 1 282 ? 93.533 0.904 25.953 0.50 18.02 279 LYS A CA 1
ATOM 2223 C C A LYS A 1 282 ? 93.738 -0.480 25.390 0.50 17.82 279 LYS A C 1
ATOM 2224 C C B LYS A 1 282 ? 93.712 -0.500 25.417 0.50 18.12 279 LYS A C 1
ATOM 2225 O O A LYS A 1 282 ? 94.735 -1.168 25.645 0.50 17.45 279 LYS A O 1
ATOM 2226 O O B LYS A 1 282 ? 94.758 -1.136 25.603 0.50 17.80 279 LYS A O 1
ATOM 2237 N N . ALA A 1 283 ? 92.676 -0.984 24.749 1.00 17.71 280 ALA A N 1
ATOM 2238 C CA . ALA A 1 283 ? 92.736 -2.309 24.147 1.00 17.96 280 ALA A CA 1
ATOM 2239 C C . ALA A 1 283 ? 91.935 -2.310 22.874 1.00 17.94 280 ALA A C 1
ATOM 2240 O O . ALA A 1 283 ? 90.940 -1.576 22.764 1.00 16.30 280 ALA A O 1
ATOM 2242 N N . GLU A 1 284 ? 92.377 -3.119 21.903 1.00 18.44 281 GLU A N 1
ATOM 2243 C CA . GLU A 1 284 ? 91.635 -3.374 20.675 1.00 18.24 281 GLU A CA 1
ATOM 2244 C C . GLU A 1 284 ? 91.514 -4.888 20.484 1.00 18.53 281 GLU A C 1
ATOM 2245 O O . GLU A 1 284 ? 92.359 -5.639 20.984 1.00 16.25 281 GLU A O 1
ATOM 2251 N N . ARG A 1 285 ? 90.462 -5.298 19.794 1.00 17.54 282 ARG A N 1
ATOM 2252 C CA . ARG A 1 285 ? 90.254 -6.718 19.533 1.00 17.31 282 ARG A CA 1
ATOM 2253 C C . ARG A 1 285 ? 89.612 -6.871 18.191 1.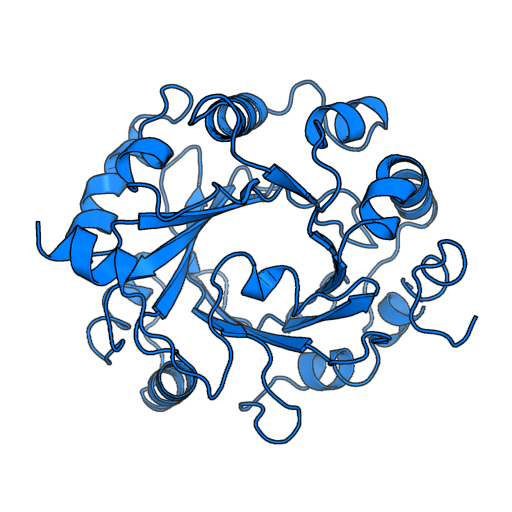00 17.68 282 ARG A C 1
ATOM 2254 O O . ARG A 1 285 ? 88.628 -6.207 17.904 1.00 17.33 282 ARG A O 1
ATOM 2262 N N . SER A 1 286 ? 90.214 -7.730 17.361 1.00 16.79 283 SER A N 1
ATOM 2263 C CA . SER A 1 286 ? 89.710 -8.134 16.070 1.00 17.40 283 SER A CA 1
ATOM 2264 C C . SER A 1 286 ? 88.230 -8.538 16.127 1.00 16.17 283 SER A C 1
ATOM 2265 O O . SER A 1 286 ? 87.750 -9.058 17.127 1.00 17.06 283 SER A O 1
ATOM 2268 N N . TYR A 1 287 ? 87.520 -8.231 15.057 1.00 17.93 284 TYR A N 1
ATOM 2269 C CA . TYR A 1 287 ? 86.151 -8.684 14.835 1.00 18.63 284 TYR A CA 1
ATOM 2270 C C . TYR A 1 287 ? 86.032 -9.508 13.543 1.00 19.39 284 TYR A C 1
ATOM 2271 O O . TYR A 1 287 ? 85.892 -10.746 13.617 1.00 21.28 284 TYR A O 1
ATOM 2280 N N . THR A 1 288 ? 86.119 -8.851 12.393 1.00 20.17 285 THR A N 1
ATOM 2281 C CA . THR A 1 288 ? 86.034 -9.502 11.090 1.00 20.21 285 THR A CA 1
ATOM 2282 C C . THR A 1 288 ? 87.023 -8.892 10.122 1.00 20.40 285 THR A C 1
ATOM 2283 O O . THR A 1 288 ? 87.535 -7.782 10.346 1.00 20.41 285 THR A O 1
ATOM 2287 N N . GLY A 1 289 ? 87.305 -9.596 9.036 1.00 18.93 286 GLY A N 1
ATOM 2288 C CA . GLY A 1 289 ? 88.060 -9.013 7.915 1.00 19.97 286 GLY A CA 1
ATOM 2289 C C . GLY A 1 289 ? 89.573 -8.972 8.041 1.00 19.49 286 GLY A C 1
ATOM 2290 O O . GLY A 1 289 ? 90.270 -8.262 7.296 1.00 21.05 286 GLY A O 1
ATOM 2291 N N . ASN A 1 290 ? 90.085 -9.719 9.002 1.00 20.51 287 ASN A N 1
ATOM 2292 C CA . ASN A 1 290 ? 91.504 -10.050 9.085 1.00 21.56 287 ASN A CA 1
ATOM 2293 C C . ASN A 1 290 ? 92.409 -8.870 9.460 1.00 21.26 287 ASN A C 1
ATOM 2294 O O . ASN A 1 290 ? 93.225 -8.391 8.671 1.00 20.49 287 ASN A O 1
ATOM 2299 N N . MET A 1 291 ? 92.214 -8.415 10.687 1.00 21.63 288 MET A N 1
ATOM 2300 C CA . MET A 1 291 ? 93.007 -7.333 11.267 1.00 22.40 288 MET A CA 1
ATOM 2301 C C . MET A 1 291 ? 94.514 -7.612 11.164 1.00 22.26 288 MET A C 1
ATOM 2302 O O . MET A 1 291 ? 95.267 -6.770 10.692 1.00 22.26 288 MET A O 1
ATOM 2307 N N . ALA A 1 292 ? 94.952 -8.768 11.646 1.00 23.53 289 ALA A N 1
ATOM 2308 C CA . ALA A 1 292 ? 96.396 -9.091 11.603 1.00 24.60 289 ALA A CA 1
ATOM 2309 C C . ALA A 1 292 ? 96.988 -8.989 10.208 1.00 25.04 289 ALA A C 1
ATOM 2310 O O . ALA A 1 292 ? 98.104 -8.495 10.064 1.00 24.62 289 ALA A O 1
ATOM 2312 N N . GLU A 1 293 ? 96.242 -9.409 9.175 1.00 25.52 290 GLU A N 1
ATOM 2313 C CA A GLU A 1 293 ? 96.710 -9.337 7.778 0.50 25.53 290 GLU A CA 1
ATOM 2314 C CA B GLU A 1 293 ? 96.751 -9.332 7.815 0.50 25.45 290 GLU A CA 1
ATOM 2315 C C . GLU A 1 293 ? 96.969 -7.899 7.319 1.00 25.62 290 GLU A C 1
ATOM 2316 O O . GLU A 1 293 ? 97.982 -7.603 6.653 1.00 24.18 290 GLU A O 1
ATOM 2327 N N . ILE A 1 294 ? 96.033 -7.002 7.629 1.00 23.98 291 ILE A N 1
ATOM 2328 C CA . ILE A 1 294 ? 96.137 -5.619 7.173 1.00 25.22 291 ILE A CA 1
ATOM 2329 C C . ILE A 1 294 ? 97.322 -4.931 7.893 1.00 23.64 291 ILE A C 1
ATOM 2330 O O . ILE A 1 294 ? 98.115 -4.221 7.257 1.00 23.67 291 ILE A O 1
ATOM 2335 N N . LEU A 1 295 ? 97.479 -5.217 9.179 1.00 23.26 292 LEU A N 1
ATOM 2336 C CA . LEU A 1 295 ? 98.583 -4.668 9.971 1.00 23.84 292 LEU A CA 1
ATOM 2337 C C . LEU A 1 295 ? 99.945 -5.187 9.438 1.00 25.20 292 LEU A C 1
ATOM 2338 O O . LEU A 1 295 ? 100.878 -4.426 9.308 1.00 24.54 292 LEU A O 1
ATOM 2343 N N . ALA A 1 296 ? 100.018 -6.475 9.103 1.00 25.81 293 ALA A N 1
ATOM 2344 C CA . ALA A 1 296 ? 101.264 -7.047 8.530 1.00 26.37 293 ALA A CA 1
ATOM 2345 C C . ALA A 1 296 ? 101.605 -6.381 7.221 1.00 25.95 293 ALA A C 1
ATOM 2346 O O . ALA A 1 296 ? 102.761 -6.117 6.938 1.00 26.26 293 ALA A O 1
ATOM 2348 N N . GLY A 1 297 ? 100.588 -6.089 6.425 1.00 26.10 294 GLY A N 1
ATOM 2349 C CA . GLY A 1 297 ? 100.749 -5.421 5.155 1.00 26.21 294 GLY A CA 1
ATOM 2350 C C . GLY A 1 297 ? 101.250 -4.002 5.297 1.00 26.71 294 GLY A C 1
ATOM 2351 O O . GLY A 1 297 ? 101.893 -3.495 4.418 1.00 26.09 294 GLY A O 1
ATOM 2352 N N . TRP A 1 298 ? 100.953 -3.369 6.432 1.00 25.98 295 TRP A N 1
ATOM 2353 C CA . TRP A 1 298 ? 101.467 -2.060 6.751 1.00 26.20 295 TRP A CA 1
ATOM 2354 C C . TRP A 1 298 ? 102.824 -2.063 7.469 1.00 26.20 295 TRP A C 1
ATOM 2355 O O . TRP A 1 298 ? 103.235 -1.032 7.958 1.00 25.20 295 TRP A O 1
ATOM 2366 N N . ASN A 1 299 ? 103.458 -3.235 7.560 1.00 26.28 296 ASN A N 1
ATOM 2367 C CA A ASN A 1 299 ? 104.758 -3.453 8.236 0.50 26.25 296 ASN A CA 1
ATOM 2368 C CA B ASN A 1 299 ? 104.755 -3.384 8.204 0.50 26.26 296 ASN A CA 1
ATOM 2369 C C . ASN A 1 299 ? 104.711 -3.162 9.727 1.00 26.00 296 ASN A C 1
ATOM 2370 O O . ASN A 1 299 ? 105.694 -2.711 10.319 1.00 25.40 296 ASN A O 1
ATOM 2379 N N . CYS A 1 300 ? 103.565 -3.455 10.365 1.00 25.30 297 CYS A N 1
ATOM 2380 C CA . CYS A 1 300 ? 103.478 -3.451 11.810 1.00 24.68 297 CYS A CA 1
ATOM 2381 C C . CYS A 1 300 ? 104.229 -4.670 12.323 1.00 25.41 297 CYS A C 1
ATOM 2382 O O . CYS A 1 300 ? 104.372 -5.667 11.603 1.00 25.00 297 CYS A O 1
ATOM 2385 N N . PHE A 1 301 ? 104.750 -4.562 13.536 1.00 24.59 298 PHE A N 1
ATOM 2386 C CA . PHE A 1 301 ? 105.435 -5.654 14.213 1.00 25.11 298 PHE A CA 1
ATOM 2387 C C . PHE A 1 301 ? 104.583 -6.206 15.306 1.00 25.42 298 PHE A C 1
ATOM 2388 O O . PHE A 1 301 ? 104.025 -5.448 16.098 1.00 25.36 298 PHE A O 1
ATOM 2396 N N . PHE A 1 302 ? 104.528 -7.529 15.389 1.00 24.41 299 PHE A N 1
ATOM 2397 C CA . PHE A 1 302 ? 103.702 -8.216 16.374 1.00 25.16 299 PHE A CA 1
ATOM 2398 C C . PHE A 1 302 ? 104.499 -8.747 17.541 1.00 24.84 299 PHE A C 1
ATOM 2399 O O . PHE A 1 302 ? 105.725 -9.008 17.433 1.00 24.72 299 PHE A O 1
ATOM 2407 N N . HIS A 1 303 ? 103.791 -8.936 18.639 1.00 23.33 300 HIS A N 1
ATOM 2408 C CA . HIS A 1 303 ? 104.361 -9.499 19.842 1.00 24.08 300 HIS A CA 1
ATOM 2409 C C . HIS A 1 303 ? 105.053 -10.837 19.534 1.00 25.93 300 HIS A C 1
ATOM 2410 O O . HIS A 1 303 ? 104.472 -11.680 18.864 1.00 23.81 300 HIS A O 1
ATOM 2417 N N . GLY A 1 304 ? 106.264 -11.009 20.050 1.00 27.71 301 GLY A N 1
ATOM 2418 C CA . GLY A 1 304 ? 107.002 -12.263 19.862 1.00 30.47 301 GLY A CA 1
ATOM 2419 C C . GLY A 1 304 ? 107.654 -12.454 18.520 1.00 33.22 301 GLY A C 1
ATOM 2420 O O . GLY A 1 304 ? 108.238 -13.532 18.262 1.00 34.70 301 GLY A O 1
ATOM 2421 N N . GLU A 1 305 ? 107.592 -11.443 17.647 1.00 34.40 302 GLU A N 1
ATOM 2422 C CA . GLU A 1 305 ? 108.228 -11.542 16.340 1.00 36.14 302 GLU A CA 1
ATOM 2423 C C . GLU A 1 305 ? 109.432 -10.621 16.308 1.00 36.14 302 GLU A C 1
ATOM 2424 O O . GLU A 1 305 ? 109.675 -9.867 17.266 1.00 36.19 302 GLU A O 1
ATOM 2430 N N A GLU A 1 306 ? 110.149 -10.738 15.192 0.50 36.85 303 GLU A N 1
ATOM 2431 N N B GLU A 1 306 ? 110.261 -10.661 15.257 0.50 36.03 303 GLU A N 1
ATOM 2432 C CA A GLU A 1 306 ? 111.204 -9.825 14.858 0.50 36.52 303 GLU A CA 1
ATOM 2433 C CA B GLU A 1 306 ? 111.600 -9.984 15.295 0.50 34.99 303 GLU A CA 1
ATOM 2434 C C A GLU A 1 306 ? 110.532 -8.491 14.615 0.50 35.05 303 GLU A C 1
ATOM 2435 C C B GLU A 1 306 ? 111.571 -8.477 15.637 0.50 33.65 303 GLU A C 1
ATOM 2436 O O A GLU A 1 306 ? 109.513 -8.402 13.906 0.50 35.04 303 GLU A O 1
ATOM 2437 O O B GLU A 1 306 ? 112.236 -8.022 16.561 0.50 32.82 303 GLU A O 1
ATOM 2448 N N A GLY A 1 307 ? 111.084 -7.478 15.262 0.50 32.97 304 GLY A N 1
ATOM 2449 N N B GLY A 1 307 ? 110.831 -7.716 14.844 0.50 31.80 304 GLY A N 1
ATOM 2450 C CA A GLY A 1 307 ? 110.609 -6.125 15.106 0.50 31.86 304 GLY A CA 1
ATOM 2451 C CA B GLY A 1 307 ? 110.620 -6.298 15.093 0.50 31.07 304 GLY A CA 1
ATOM 2452 C C A GLY A 1 307 ? 111.739 -5.230 14.674 0.50 30.88 304 GLY A C 1
ATOM 2453 C C B GLY A 1 307 ? 111.788 -5.388 14.783 0.50 30.28 304 GLY A C 1
ATOM 2454 O O A GLY A 1 307 ? 111.870 -4.108 15.147 0.50 29.99 304 GLY A O 1
ATOM 2455 O O B GLY A 1 307 ? 112.002 -4.414 15.481 0.50 29.57 304 GLY A O 1
ATOM 2456 N N . ARG A 1 308 ? 112.554 -5.714 13.742 1.00 30.24 305 ARG A N 1
ATOM 2457 C CA A ARG A 1 308 ? 113.625 -4.897 13.194 0.50 30.53 305 ARG A CA 1
ATOM 2458 C CA B ARG A 1 308 ? 113.593 -4.836 13.238 0.50 29.80 305 ARG A CA 1
ATOM 2459 C C . ARG A 1 308 ? 113.163 -4.277 11.893 1.00 29.61 305 ARG A C 1
ATOM 2460 O O . ARG A 1 308 ? 112.731 -5.004 10.999 1.00 30.00 305 ARG A O 1
ATOM 2475 N N . ASP A 1 309 ? 113.258 -2.951 11.759 1.00 29.05 306 ASP A N 1
ATOM 2476 C CA . ASP A 1 309 ? 112.848 -2.280 10.551 1.00 29.45 306 ASP A CA 1
ATOM 2477 C C . ASP A 1 309 ? 114.110 -1.968 9.740 1.00 30.19 306 ASP A C 1
ATOM 2478 O O . ASP A 1 309 ? 114.823 -1.006 9.999 1.00 28.31 306 ASP A O 1
ATOM 2483 N N . HIS A 1 310 ? 114.358 -2.812 8.735 1.00 32.49 307 HIS A N 1
ATOM 2484 C CA . HIS A 1 310 ? 115.602 -2.704 7.956 1.00 33.96 307 HIS A CA 1
ATOM 2485 C C . HIS A 1 310 ? 115.591 -1.454 7.086 1.00 33.63 307 HIS A C 1
ATOM 2486 O O . HIS A 1 310 ? 116.620 -0.786 6.936 1.00 33.46 307 HIS A O 1
ATOM 2493 N N . ASP A 1 311 ? 114.426 -1.096 6.564 1.00 33.24 308 ASP A N 1
ATOM 2494 C CA . ASP A 1 311 ? 114.299 0.153 5.829 1.00 34.32 308 ASP A CA 1
ATOM 2495 C C . ASP A 1 311 ? 114.616 1.343 6.718 1.00 34.13 308 ASP A C 1
ATOM 2496 O O . ASP A 1 311 ? 115.336 2.267 6.311 1.00 32.97 308 ASP A O 1
ATOM 2501 N N . LEU A 1 312 ? 114.084 1.334 7.944 1.00 34.14 309 LEU A N 1
ATOM 2502 C CA . LEU A 1 312 ? 114.326 2.428 8.857 1.00 34.62 309 LEU A CA 1
ATOM 2503 C C . LEU A 1 312 ? 115.825 2.546 9.136 1.00 35.85 309 LEU A C 1
ATOM 2504 O O . LEU A 1 312 ? 116.384 3.644 9.208 1.00 36.45 309 LEU A O 1
ATOM 2509 N N . ARG A 1 313 ? 116.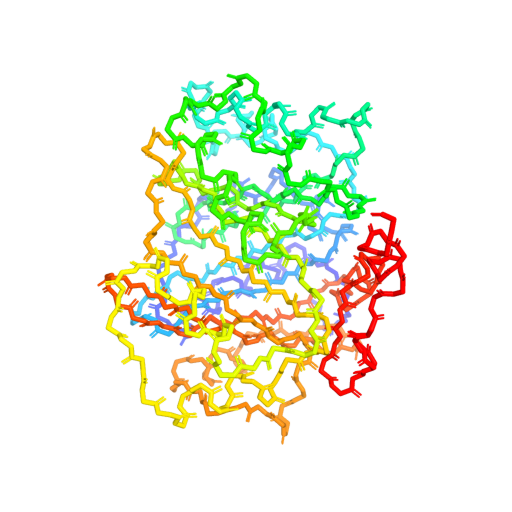457 1.407 9.333 1.00 37.34 310 ARG A N 1
ATOM 2510 C CA . ARG A 1 313 ? 117.859 1.388 9.716 1.00 39.28 310 ARG A CA 1
ATOM 2511 C C . ARG A 1 313 ? 118.747 1.913 8.586 1.00 41.23 310 ARG A C 1
ATOM 2512 O O . ARG A 1 313 ? 119.712 2.631 8.864 1.00 41.86 310 ARG A O 1
ATOM 2520 N N . ALA A 1 314 ? 118.368 1.629 7.334 1.00 43.19 311 ALA A N 1
ATOM 2521 C CA . ALA A 1 314 ? 118.993 2.284 6.159 1.00 44.89 311 ALA A CA 1
ATOM 2522 C C . ALA A 1 314 ? 118.773 3.809 6.123 1.00 46.15 311 ALA A C 1
ATOM 2523 O O . ALA A 1 314 ? 119.682 4.560 5.777 1.00 46.86 311 ALA A O 1
ATOM 2525 N N . LEU A 1 315 ? 117.566 4.275 6.458 1.00 47.61 312 LEU A N 1
ATOM 2526 C CA . LEU A 1 315 ? 117.266 5.709 6.411 1.00 48.32 312 LEU A CA 1
ATOM 2527 C C . LEU A 1 315 ? 118.027 6.482 7.488 1.00 50.31 312 LEU A C 1
ATOM 2528 O O . LEU A 1 315 ? 118.464 7.616 7.250 1.00 50.70 312 LEU A O 1
ATOM 2533 N N . HIS A 1 316 ? 118.184 5.876 8.666 1.00 52.60 313 HIS A N 1
ATOM 2534 C CA . HIS A 1 316 ? 118.965 6.484 9.754 1.00 54.73 313 HIS A CA 1
ATOM 2535 C C . HIS A 1 316 ? 120.480 6.499 9.460 1.00 56.28 313 HIS A C 1
ATOM 2536 O O . HIS A 1 316 ? 121.163 7.427 9.887 1.00 56.98 313 HIS A O 1
ATOM 2543 N N . GLN A 1 317 ? 120.994 5.506 8.724 1.00 58.05 314 GLN A N 1
ATOM 2544 C CA . GLN A 1 317 ? 122.441 5.456 8.369 1.00 59.27 314 GLN A CA 1
ATOM 2545 C C . GLN A 1 317 ? 122.892 6.617 7.455 1.00 60.26 314 GLN A C 1
ATOM 2546 O O . GLN A 1 317 ? 123.971 7.180 7.665 1.00 60.81 314 GLN A O 1
ATOM 2548 N N . HIS A 1 318 ? 122.073 6.965 6.455 1.00 61.08 315 HIS A N 1
ATOM 2549 C CA . HIS A 1 318 ? 122.368 8.078 5.524 1.00 61.44 315 HIS A CA 1
ATOM 2550 C C . HIS A 1 318 ? 122.560 9.419 6.246 1.00 61.70 315 HIS A C 1
ATOM 2551 O O . HIS A 1 318 ? 121.705 9.854 7.027 1.00 62.09 315 HIS A O 1
#

Secondary structure (DSSP, 8-state):
--SSS--HHHHHHHHHHHHHHHT----HHHHHHHHHHHHHHHHHSEEEEEEESSTTPPPEEEEE-SS-S-HHHHHHHTTSS-TT-TTHHHHHHHHHHHHH--EEEEEEETTTEEEEEEEEEEEEEEHHHHHT-TTS-HHHHTTHHHHHHTT--EEEEEEEETTTTEEEEEEE-SS---HHHHHHHHHTTTPPPPPHHHHHHHHHT--SS-EEEEEEETTT--EEEEEEEEES--GGG-----HHHHHHHHHS----SS--EEEEEEEETT--EEEEEEEEES-HHHHHHHTT---TTS----HHHHHHHH-

InterPro domains:
  IPR020965 Aromatic prenyltransferase, CloQ-type [PF11468] (10-296)
  IPR020965 Aromatic prenyltransferase, CloQ-type [SFLDG01163] (5-295)
  IPR020965 Aromatic prenyltransferase, CloQ-type [cd13931] (14-285)
  IPR033964 Aromatic prenyltransferase [SFLDS00036] (5-295)
  IPR036239 Prenyltransferase-like superfamily [SSF143492] (9-297)

B-factor: mean 25.68, std 8.5, range [14.38, 62.09]

Nearest PDB structures (foldseek):
  2xm5-assembly1_A  TM=1.003E+00  e=8.652E-69  Streptomyces roseochromogenus subsp. oscitans
  2xlq-assembly1_A  TM=1.002E+00  e=3.937E-65  Streptomyces roseochromogenus subsp. oscitans
  2xm7-assembly1_A  TM=1.001E+00  e=2.490E-64  Streptomyces roseochromogenus subsp. oscitans
  5z43-assembly2_B  TM=8.350E-01  e=8.583E-20  Fischerella ambigua UTEX 1903
  7fhc-assembly1_A  TM=8.147E-01  e=1.038E-17  Streptomyces sp. CL190

Organism: Streptomyces roseochromogenus subsp. oscitans (NCBI:txid149682)

Solvent-accessible surface area: 12929 Å² total; per-residue (Å²): 94,175,79,91,124,23,46,2,117,27,0,46,44,24,0,111,60,4,1,81,31,13,52,13,65,66,25,105,210,59,7,62,43,0,0,143,14,0,130,86,2,0,52,89,1,0,0,0,0,28,1,8,22,80,131,39,35,22,0,10,0,2,0,8,8,99,57,121,51,84,0,12,47,86,0,53,114,34,69,18,14,93,76,87,29,104,0,35,63,6,2,97,25,0,22,67,38,74,88,22,41,6,32,15,3,0,4,0,6,0,21,106,1,4,10,41,0,18,0,38,0,39,26,30,46,62,1,100,52,0,0,48,9,130,41,3,51,86,46,0,52,44,51,23,138,46,0,84,90,26,28,0,20,18,0,9,10,0,1,0,24,10,108,124,48,11,0,24,0,20,1,4,0,115,12,97,12,78,88,96,32,3,56,144,0,6,69,35,0,55,17,116,109,35,57,69,126,50,13,112,52,0,40,79,34,27,26,56,0,5,13,0,1,0,22,0,50,1,135,41,1,79,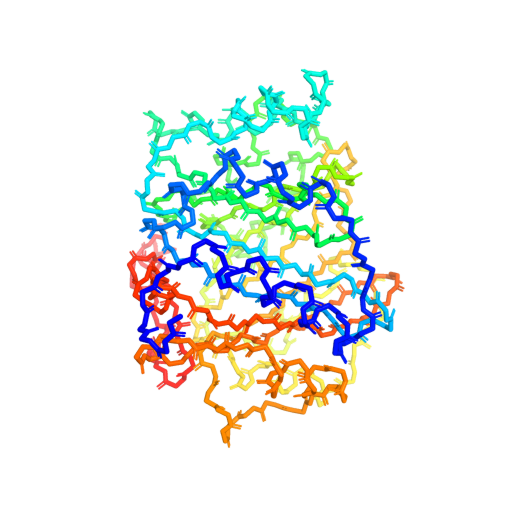5,75,25,0,4,0,26,3,18,45,2,64,87,149,32,46,8,131,33,44,123,33,0,44,128,0,3,135,47,2,38,30,47,16,125,90,70,0,2,7,0,1,16,2,7,2,131,97,36,88,47,20,28,0,22,22,0,0,0,20,52,0,7,110,14,8,57,64,26,72,13,23,17,55,80,107,133,4,97,2,124,97,0,43,67,91,69,91,123